Protein AF-A0A0J8RGB4-F1 (afdb_monomer_lite)

Structure (mmCIF, N/CA/C/O backbone):
data_AF-A0A0J8RGB4-F1
#
_entry.id   AF-A0A0J8RGB4-F1
#
loop_
_atom_site.group_PDB
_atom_site.id
_atom_site.type_symbol
_atom_site.label_atom_id
_atom_site.label_alt_id
_atom_site.label_comp_id
_atom_site.label_asym_id
_atom_site.label_entity_id
_atom_site.label_seq_id
_atom_site.pdbx_PDB_ins_code
_atom_site.Cartn_x
_atom_site.Cartn_y
_atom_site.Cartn_z
_atom_site.occupancy
_atom_site.B_iso_or_equiv
_atom_site.auth_seq_id
_atom_site.auth_comp_id
_atom_site.auth_asym_id
_atom_site.auth_atom_id
_atom_site.pdbx_PDB_model_num
ATOM 1 N N . MET A 1 1 ? -26.982 -5.317 21.777 1.00 61.41 1 MET A N 1
ATOM 2 C CA . MET A 1 1 ? -25.730 -6.025 22.119 1.00 61.41 1 MET A CA 1
ATOM 3 C C . MET A 1 1 ? -26.089 -7.128 23.087 1.00 61.41 1 MET A C 1
ATOM 5 O O . MET A 1 1 ? -26.588 -6.805 24.155 1.00 61.41 1 MET A O 1
ATOM 9 N N . THR A 1 2 ? -25.942 -8.385 22.672 1.00 75.69 2 THR A N 1
ATOM 10 C CA . THR A 1 2 ? -26.580 -9.541 23.333 1.00 75.69 2 THR A CA 1
ATOM 11 C C . THR A 1 2 ? -25.603 -10.305 24.223 1.00 75.69 2 THR A C 1
ATOM 13 O O . THR A 1 2 ? -26.011 -10.872 25.229 1.00 75.69 2 THR A O 1
ATOM 16 N N . TYR A 1 3 ? -24.307 -10.269 23.899 1.00 87.75 3 TYR A N 1
ATOM 17 C CA . TYR A 1 3 ? -23.275 -11.009 24.624 1.00 87.75 3 TYR A CA 1
ATOM 18 C C . TYR A 1 3 ? -22.022 -10.154 24.841 1.00 87.75 3 TYR A C 1
ATOM 20 O O . TYR A 1 3 ? -21.776 -9.191 24.112 1.00 87.75 3 TYR A O 1
ATOM 28 N N . MET A 1 4 ? -21.227 -10.501 25.852 1.00 91.81 4 MET A N 1
ATOM 29 C CA . MET A 1 4 ? -19.968 -9.839 26.201 1.00 91.81 4 MET A CA 1
ATOM 30 C C . MET A 1 4 ? -18.953 -10.889 26.666 1.00 91.81 4 MET A C 1
ATOM 32 O O . MET A 1 4 ? -19.346 -11.871 27.296 1.00 91.81 4 MET A O 1
ATOM 36 N N . LEU A 1 5 ? -17.662 -10.699 26.374 1.00 90.88 5 LEU A N 1
ATOM 37 C CA . LEU A 1 5 ? -16.612 -11.514 26.993 1.00 90.88 5 LEU A CA 1
ATOM 38 C C . LEU A 1 5 ? -16.630 -11.338 28.516 1.00 90.88 5 LEU A C 1
ATOM 40 O O . LEU A 1 5 ? -16.830 -10.237 29.022 1.00 90.88 5 LEU A O 1
ATOM 44 N N . ALA A 1 6 ? -16.357 -12.423 29.242 1.00 88.81 6 ALA A N 1
ATOM 45 C CA . ALA A 1 6 ? -16.359 -12.424 30.705 1.00 88.81 6 ALA A CA 1
ATOM 46 C C . ALA A 1 6 ? -15.259 -11.540 31.323 1.00 88.81 6 ALA A C 1
ATOM 48 O O . ALA A 1 6 ? -15.379 -11.121 32.471 1.00 88.81 6 ALA A O 1
ATOM 49 N N . PHE A 1 7 ? -14.188 -11.261 30.579 1.00 89.69 7 PHE A N 1
ATOM 50 C CA . PHE A 1 7 ? -13.061 -10.454 31.032 1.00 89.69 7 PHE A CA 1
ATOM 51 C C . PHE A 1 7 ? -12.640 -9.440 29.958 1.00 89.69 7 PHE A C 1
ATOM 53 O O . PHE A 1 7 ? -12.702 -9.743 28.760 1.00 89.69 7 PHE A O 1
ATOM 60 N N . PRO A 1 8 ? -12.197 -8.236 30.362 1.00 89.19 8 PRO A N 1
ATOM 61 C CA . PRO A 1 8 ? -11.767 -7.208 29.426 1.00 89.19 8 PRO A CA 1
ATOM 62 C C . PRO A 1 8 ? -10.434 -7.569 28.760 1.00 89.19 8 PRO A C 1
ATOM 64 O O . PRO A 1 8 ? -9.527 -8.118 29.387 1.00 89.19 8 PRO A O 1
ATOM 67 N N . MET A 1 9 ? -10.276 -7.187 27.493 1.00 90.12 9 MET A N 1
ATOM 68 C CA . MET A 1 9 ? -9.054 -7.380 26.709 1.00 90.12 9 MET A CA 1
ATOM 69 C C . MET A 1 9 ? -8.271 -6.076 26.610 1.00 90.12 9 MET A C 1
ATOM 71 O O . MET A 1 9 ? -8.715 -5.123 25.976 1.00 90.12 9 MET A O 1
ATOM 75 N N . ASN A 1 10 ? -7.105 -5.996 27.259 1.00 91.88 10 ASN A N 1
ATOM 76 C CA . ASN A 1 10 ? -6.308 -4.762 27.336 1.00 91.88 10 ASN A CA 1
ATOM 77 C C . ASN A 1 10 ? -7.142 -3.531 27.755 1.00 91.88 10 ASN A C 1
ATOM 79 O O . ASN A 1 10 ? -6.990 -2.448 27.191 1.00 91.88 10 ASN A O 1
ATOM 83 N N . GLY A 1 11 ? -8.063 -3.712 28.709 1.00 91.06 11 GLY A N 1
ATOM 84 C CA . GLY A 1 11 ? -8.973 -2.662 29.180 1.00 91.06 11 GLY A CA 1
ATOM 85 C C . GLY A 1 11 ? -10.179 -2.380 28.274 1.00 91.06 11 GLY A C 1
ATOM 86 O O . GLY A 1 11 ? -10.866 -1.389 28.505 1.00 91.06 11 GLY A O 1
ATOM 87 N N . HIS A 1 12 ? -10.429 -3.217 27.263 1.00 93.75 12 HIS A N 1
ATOM 88 C CA . HIS A 1 12 ? -11.589 -3.123 26.379 1.00 93.75 12 HIS A CA 1
ATOM 89 C C . HIS A 1 12 ? -12.640 -4.167 26.760 1.00 93.75 12 HIS A C 1
ATOM 91 O O . HIS A 1 12 ? -12.331 -5.356 26.850 1.00 93.75 12 HIS A O 1
ATOM 97 N N . GLU A 1 13 ? -13.887 -3.742 26.920 1.00 95.25 13 GLU A N 1
ATOM 98 C CA . GLU A 1 13 ? -15.034 -4.646 27.023 1.00 95.25 13 GLU A CA 1
ATOM 99 C C . GLU A 1 13 ? -15.445 -5.071 25.615 1.00 95.25 13 GLU A C 1
ATOM 101 O O . GLU A 1 13 ? -15.750 -4.227 24.768 1.00 95.25 13 GLU A O 1
ATOM 106 N N . ILE A 1 14 ? -15.409 -6.374 25.338 1.00 95.88 14 ILE A N 1
ATOM 107 C CA . ILE A 1 14 ? -15.725 -6.900 24.009 1.00 95.88 14 ILE A CA 1
ATOM 108 C C . ILE A 1 14 ? -17.155 -7.414 24.013 1.00 95.88 14 ILE A C 1
ATOM 110 O O . ILE A 1 14 ? -17.477 -8.360 24.731 1.00 95.88 14 ILE A O 1
ATOM 114 N N . HIS A 1 15 ? -17.992 -6.797 23.192 1.00 94.81 15 HIS A N 1
ATOM 115 C CA . HIS A 1 15 ? -19.381 -7.164 22.993 1.00 94.81 15 HIS A CA 1
ATOM 116 C C . HIS A 1 15 ? -19.583 -7.812 21.630 1.00 94.81 15 HIS A C 1
ATOM 118 O O . HIS A 1 15 ? -18.968 -7.417 20.637 1.00 94.81 15 HIS A O 1
ATOM 124 N N . PHE A 1 16 ? -20.514 -8.758 21.591 1.00 93.94 16 PHE A N 1
ATOM 125 C CA . PHE A 1 16 ? -20.952 -9.429 20.380 1.00 93.94 16 PHE A CA 1
ATOM 126 C C . PHE A 1 16 ? -22.462 -9.296 20.229 1.00 93.94 16 PHE A C 1
ATOM 128 O O . PHE A 1 16 ? -23.236 -9.295 21.197 1.00 93.94 16 PHE A O 1
ATOM 135 N N . GLY A 1 17 ? -22.889 -9.198 18.985 1.00 93.06 17 GLY A N 1
ATOM 136 C CA . GLY A 1 17 ? -24.290 -9.196 18.615 1.00 93.06 17 GLY A CA 1
ATOM 137 C C . GLY A 1 17 ? -24.437 -9.491 17.137 1.00 93.06 17 GLY A C 1
ATOM 138 O O . GLY A 1 17 ? -23.451 -9.736 16.452 1.00 93.06 17 GLY A O 1
ATOM 139 N N . PHE A 1 18 ? -25.668 -9.435 16.656 1.00 92.50 18 PHE A N 1
ATOM 140 C CA . PHE A 1 18 ? -25.971 -9.615 15.246 1.00 92.50 18 PHE A CA 1
ATOM 141 C C . PHE A 1 18 ? -26.686 -8.371 14.723 1.00 92.50 18 PHE A C 1
ATOM 143 O O . PHE A 1 18 ? -27.517 -7.793 15.433 1.00 92.50 18 PHE A O 1
ATOM 150 N N . ARG A 1 19 ? -26.332 -7.942 13.510 1.00 91.00 19 ARG A N 1
ATOM 151 C CA . ARG A 1 19 ? -27.150 -7.050 12.680 1.00 91.00 19 ARG A CA 1
ATOM 152 C C . ARG A 1 19 ? -27.699 -7.929 11.576 1.00 91.00 19 ARG A C 1
ATOM 154 O O . ARG A 1 19 ? -26.925 -8.437 10.775 1.00 91.00 19 ARG A O 1
ATOM 161 N N . ASP A 1 20 ? -29.000 -8.176 11.611 1.00 90.00 20 ASP A N 1
ATOM 162 C CA . ASP A 1 20 ? -29.639 -9.198 10.783 1.00 90.00 20 ASP A CA 1
ATOM 163 C C . ASP A 1 20 ? -28.966 -10.569 10.989 1.00 90.00 20 ASP A C 1
ATOM 165 O O . ASP A 1 20 ? -29.086 -11.153 12.068 1.00 90.00 20 ASP A O 1
ATOM 169 N N . THR A 1 21 ? -28.224 -11.068 9.999 1.00 90.50 21 THR A N 1
ATOM 170 C CA . THR A 1 21 ? -27.470 -12.330 10.073 1.00 90.50 21 THR A CA 1
ATOM 171 C C . THR A 1 21 ? -25.983 -12.147 10.369 1.00 90.50 21 THR A C 1
ATOM 173 O O . THR A 1 21 ? -25.290 -13.128 10.640 1.00 90.50 21 THR A O 1
ATOM 176 N N . ASP A 1 22 ? -25.481 -10.913 10.343 1.00 91.12 22 ASP A N 1
ATOM 177 C CA . ASP A 1 22 ? -24.050 -10.637 10.389 1.00 91.12 22 ASP A CA 1
ATOM 178 C C . ASP A 1 22 ? -23.571 -10.404 11.820 1.00 91.12 22 ASP A C 1
ATOM 180 O O . ASP A 1 22 ? -24.106 -9.572 12.561 1.00 91.12 22 ASP A O 1
ATOM 184 N N . LEU A 1 23 ? -22.527 -11.138 12.212 1.00 92.25 23 LEU A N 1
ATOM 185 C CA . LEU A 1 23 ? -21.869 -10.972 13.504 1.00 92.25 23 LEU A CA 1
ATOM 186 C C . LEU A 1 23 ? -21.197 -9.597 13.579 1.00 92.25 23 LEU A C 1
ATOM 188 O O . LEU A 1 23 ? -20.298 -9.281 12.801 1.00 92.25 23 LEU A O 1
ATOM 192 N N . ILE A 1 24 ? -21.557 -8.828 14.599 1.00 95.38 24 ILE A N 1
ATOM 193 C CA . ILE A 1 24 ? -20.872 -7.598 14.977 1.00 95.38 24 ILE A CA 1
ATOM 194 C C . ILE A 1 24 ? -20.012 -7.861 16.205 1.00 95.38 24 ILE A C 1
ATOM 196 O O . ILE A 1 24 ? -20.483 -8.414 17.203 1.00 95.38 24 ILE A O 1
ATOM 200 N N . VAL A 1 25 ? -18.778 -7.363 16.166 1.00 96.38 25 VAL A N 1
ATOM 201 C CA . VAL A 1 25 ? -17.895 -7.278 17.331 1.00 96.38 25 VAL A CA 1
ATOM 202 C C . VAL A 1 25 ? -17.639 -5.808 17.642 1.00 96.38 25 VAL A C 1
ATOM 204 O O . VAL A 1 25 ? -17.164 -5.074 16.777 1.00 96.38 25 VAL A O 1
ATOM 207 N N . GLN A 1 26 ? -17.924 -5.371 18.870 1.00 96.50 26 GLN A N 1
ATOM 208 C CA . GLN A 1 26 ? -17.558 -4.031 19.336 1.00 96.50 26 GLN A CA 1
ATOM 209 C C . GLN A 1 26 ? -16.657 -4.096 20.564 1.00 96.50 26 GLN A C 1
ATOM 211 O O . GLN A 1 26 ? -16.914 -4.851 21.496 1.00 96.50 26 GLN A O 1
ATOM 216 N N . ALA A 1 27 ? -15.634 -3.252 20.587 1.00 96.38 27 ALA A N 1
ATOM 217 C CA . ALA A 1 27 ? -14.781 -3.011 21.734 1.00 96.38 27 ALA A CA 1
ATOM 218 C C . ALA A 1 27 ? -15.134 -1.654 22.355 1.00 96.38 27 ALA A C 1
ATOM 220 O O . ALA A 1 27 ? -15.066 -0.618 21.688 1.00 96.38 27 ALA A O 1
ATOM 221 N N . ARG A 1 28 ? -15.501 -1.645 23.638 1.00 95.06 28 ARG A N 1
ATOM 222 C CA . ARG A 1 28 ? -15.767 -0.421 24.399 1.00 95.06 28 ARG A CA 1
ATOM 223 C C . ARG A 1 28 ? -14.595 -0.099 25.303 1.00 95.06 28 ARG A C 1
ATOM 225 O O . ARG A 1 28 ? -14.124 -0.953 26.049 1.00 95.06 28 ARG A O 1
ATOM 232 N N . VAL A 1 29 ? -14.122 1.140 25.239 1.00 93.12 29 VAL A N 1
ATOM 233 C CA . VAL A 1 29 ? -13.009 1.612 26.066 1.00 93.12 29 VAL A CA 1
ATOM 234 C C . VAL A 1 29 ? -13.140 3.112 26.297 1.00 93.12 29 VAL A C 1
ATOM 236 O O . VAL A 1 29 ? -13.266 3.877 25.348 1.00 93.12 29 VAL A O 1
ATOM 239 N N . ARG A 1 30 ? -13.116 3.551 27.563 1.00 89.25 30 ARG A N 1
ATOM 240 C CA . ARG A 1 30 ? -13.104 4.983 27.946 1.00 89.25 30 ARG A CA 1
ATOM 241 C C . ARG A 1 30 ? -14.184 5.839 27.249 1.00 89.25 30 ARG A C 1
ATOM 243 O O . ARG A 1 30 ? -13.918 6.969 26.856 1.00 89.25 30 ARG A O 1
ATOM 250 N N . GLY A 1 31 ? -15.391 5.296 27.078 1.00 87.69 31 GLY A N 1
ATOM 251 C CA . GLY A 1 31 ? -16.509 5.980 26.411 1.00 87.69 31 GLY A CA 1
ATOM 252 C C . GLY A 1 31 ? -16.486 5.938 24.876 1.00 87.69 31 GLY A C 1
ATOM 253 O O . GLY A 1 31 ? -17.442 6.383 24.249 1.00 87.69 31 GLY A O 1
ATOM 254 N N . THR A 1 32 ? -15.447 5.371 24.259 1.00 93.75 32 THR A N 1
ATOM 255 C CA . THR A 1 32 ? -15.375 5.112 22.815 1.00 93.75 32 THR A CA 1
ATOM 256 C C . THR A 1 32 ? -15.916 3.721 22.494 1.00 93.75 32 THR A C 1
ATOM 258 O O . THR A 1 32 ? -15.649 2.761 23.222 1.00 93.75 32 THR A O 1
ATOM 261 N N . ILE A 1 33 ? -16.648 3.609 21.383 1.00 96.00 33 ILE A N 1
ATOM 262 C CA . ILE A 1 33 ? -17.154 2.341 20.850 1.00 96.00 33 ILE A CA 1
ATOM 263 C C . ILE A 1 33 ? -16.486 2.094 19.500 1.00 96.00 33 ILE A C 1
ATOM 265 O O . ILE A 1 33 ? -16.720 2.831 18.543 1.00 96.00 33 ILE A O 1
ATOM 269 N N . LEU A 1 34 ? -15.656 1.057 19.443 1.00 97.19 34 LEU A N 1
ATOM 270 C CA . LEU A 1 34 ? -14.969 0.615 18.237 1.00 97.19 34 LEU A CA 1
ATOM 271 C C . LEU A 1 34 ? -15.685 -0.609 17.669 1.00 97.19 34 LEU A C 1
ATOM 273 O O . LEU A 1 34 ? -15.797 -1.612 18.363 1.00 97.19 34 LEU A O 1
ATOM 277 N N . GLU A 1 35 ? -16.141 -0.559 16.427 1.00 97.50 35 GLU A N 1
ATOM 278 C CA . GLU A 1 35 ? -16.701 -1.702 15.702 1.00 97.50 35 GLU A CA 1
ATOM 279 C C . GLU A 1 35 ? -15.619 -2.350 14.835 1.00 97.50 35 GLU A C 1
ATOM 281 O O . GLU A 1 35 ? -14.854 -1.664 14.155 1.00 97.50 35 GLU A O 1
ATOM 286 N N . TYR A 1 36 ? -15.514 -3.675 14.900 1.00 97.31 36 TYR A N 1
ATOM 287 C CA . TYR A 1 36 ? -14.611 -4.435 14.045 1.00 97.31 36 TYR A CA 1
ATOM 288 C C . TYR A 1 36 ? -15.139 -4.447 12.615 1.00 97.31 36 TYR A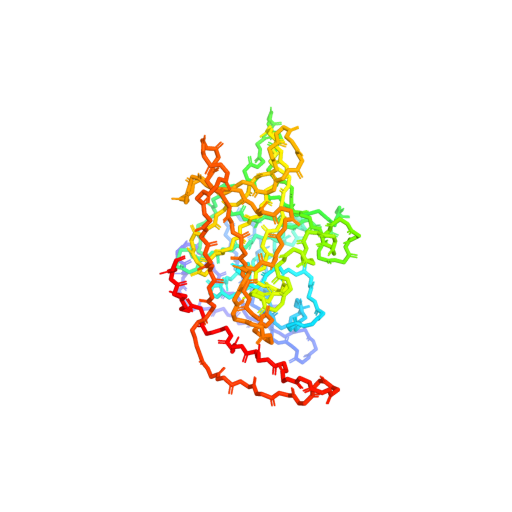 C 1
ATOM 290 O O . TYR A 1 36 ? -16.301 -4.779 12.383 1.00 97.31 36 TYR A O 1
ATOM 298 N N . ILE A 1 37 ? -14.259 -4.150 11.666 1.00 97.06 37 ILE A N 1
ATOM 299 C CA . ILE A 1 37 ? -14.565 -4.179 10.242 1.00 97.06 37 ILE A CA 1
ATOM 300 C C . ILE A 1 37 ? -13.884 -5.398 9.594 1.00 97.06 37 ILE A C 1
ATOM 302 O O . ILE A 1 37 ? -12.651 -5.489 9.622 1.00 97.06 37 ILE A O 1
ATOM 306 N N . PRO A 1 38 ? -14.648 -6.352 9.025 1.00 94.94 38 PRO A N 1
ATOM 307 C CA . PRO A 1 38 ? -14.083 -7.537 8.386 1.00 94.94 38 PRO A CA 1
ATOM 308 C C . PRO A 1 38 ? -13.246 -7.197 7.139 1.00 94.94 38 PRO A C 1
ATOM 310 O O . PRO A 1 38 ? -13.720 -6.457 6.284 1.00 94.94 38 PRO A O 1
ATOM 313 N N . PRO A 1 39 ? -12.055 -7.794 6.947 1.00 94.50 39 PRO A N 1
ATOM 314 C CA . PRO A 1 39 ? -11.198 -7.549 5.784 1.00 94.50 39 PRO A CA 1
ATOM 315 C C . PRO A 1 39 ? -11.874 -7.732 4.420 1.00 94.50 39 PRO A C 1
ATOM 317 O O . PRO A 1 39 ? -11.514 -7.048 3.469 1.00 94.50 39 PRO A O 1
ATOM 320 N N . ALA A 1 40 ? -12.853 -8.638 4.332 1.00 93.25 40 ALA A N 1
ATOM 321 C CA . ALA A 1 40 ? -13.555 -8.965 3.093 1.00 93.25 40 ALA A CA 1
ATOM 322 C C . ALA A 1 40 ? -14.328 -7.780 2.489 1.00 93.25 40 ALA A C 1
ATOM 324 O O . ALA A 1 40 ? -14.644 -7.813 1.305 1.00 93.25 40 ALA A O 1
ATOM 325 N N . ILE A 1 41 ? -14.622 -6.733 3.271 1.00 94.25 41 ILE A N 1
ATOM 326 C CA . ILE A 1 41 ? -15.349 -5.571 2.750 1.00 94.25 41 ILE A CA 1
ATOM 327 C C . ILE A 1 41 ? -14.495 -4.683 1.838 1.00 94.25 41 ILE A C 1
ATOM 329 O O . ILE A 1 41 ? -15.056 -3.899 1.089 1.00 94.25 41 ILE A O 1
ATOM 333 N N . PHE A 1 42 ? -13.161 -4.777 1.914 1.00 94.81 42 PHE A N 1
ATOM 334 C CA . PHE A 1 42 ? -12.251 -3.885 1.184 1.00 94.81 42 PHE A CA 1
ATOM 335 C C . PHE A 1 42 ? -11.972 -4.341 -0.251 1.00 94.81 42 PHE A C 1
ATOM 337 O O . PHE A 1 42 ? -11.118 -3.749 -0.909 1.00 94.81 42 PHE A O 1
ATOM 344 N N . GLY A 1 43 ? -12.652 -5.390 -0.719 1.00 93.44 43 GLY A N 1
ATOM 345 C CA . GLY A 1 43 ? -12.525 -5.917 -2.073 1.00 93.44 43 GLY A CA 1
ATOM 346 C C . GLY A 1 43 ? -11.532 -7.075 -2.216 1.00 93.44 43 GLY A C 1
ATOM 347 O O . GLY A 1 43 ? -11.219 -7.780 -1.254 1.00 93.44 43 GLY A O 1
ATOM 348 N N . ASP A 1 44 ? -11.073 -7.292 -3.448 1.00 91.19 44 ASP A N 1
ATOM 349 C CA . ASP A 1 44 ? -10.197 -8.395 -3.852 1.00 91.19 44 ASP A CA 1
ATOM 350 C C . ASP A 1 44 ? -8.890 -7.900 -4.504 1.00 91.19 44 ASP A C 1
ATOM 352 O O . ASP A 1 44 ? -8.564 -6.719 -4.486 1.00 91.19 44 ASP A O 1
ATOM 356 N N . LEU A 1 45 ? -8.085 -8.803 -5.071 1.00 89.12 45 LEU A N 1
ATOM 357 C CA . LEU A 1 45 ? -6.777 -8.449 -5.641 1.00 89.12 45 LEU A CA 1
ATOM 358 C C . LEU A 1 45 ? -6.853 -7.537 -6.881 1.00 89.12 45 LEU A C 1
ATOM 360 O O . LEU A 1 45 ? -5.831 -6.951 -7.250 1.00 89.12 45 LEU A O 1
ATOM 364 N N . GLN A 1 46 ? -8.014 -7.451 -7.536 1.00 87.94 46 GLN A N 1
ATOM 365 C CA . GLN A 1 46 ? -8.243 -6.668 -8.753 1.00 87.94 46 GLN A CA 1
ATOM 366 C C . GLN A 1 46 ? -9.017 -5.379 -8.469 1.00 87.94 46 GLN A C 1
ATOM 368 O O . GLN A 1 46 ? -8.708 -4.344 -9.058 1.00 87.94 46 GLN A O 1
ATOM 373 N N . ASN A 1 47 ? -9.991 -5.434 -7.562 1.00 93.69 47 ASN A N 1
ATOM 374 C CA . ASN A 1 47 ? -10.838 -4.314 -7.183 1.00 93.69 47 ASN A CA 1
ATOM 375 C C . ASN A 1 47 ? -10.800 -4.137 -5.661 1.00 93.69 47 ASN A C 1
ATOM 377 O O . ASN A 1 47 ? -11.497 -4.857 -4.949 1.00 93.69 47 ASN A O 1
ATOM 381 N N . PHE A 1 48 ? -9.974 -3.205 -5.175 1.00 95.56 48 PHE A N 1
ATOM 382 C CA . PHE A 1 48 ? -9.717 -2.994 -3.748 1.00 95.56 48 PHE A CA 1
ATOM 383 C C . PHE A 1 48 ? -9.777 -1.522 -3.337 1.00 95.56 48 PHE A C 1
ATOM 385 O O . PHE A 1 48 ? -9.174 -0.667 -3.981 1.00 95.56 48 PHE A O 1
ATOM 392 N N . ASP A 1 49 ? -10.382 -1.265 -2.176 1.00 94.94 49 ASP A N 1
ATOM 393 C CA . ASP A 1 49 ? -10.473 0.070 -1.570 1.00 94.94 49 ASP A CA 1
ATOM 394 C C . ASP A 1 49 ? -9.224 0.431 -0.748 1.00 94.94 49 ASP A C 1
ATOM 396 O O . ASP A 1 49 ? -8.895 1.603 -0.549 1.00 94.94 49 ASP A O 1
ATOM 400 N N . LEU A 1 50 ? -8.521 -0.581 -0.224 1.00 95.69 50 LEU A N 1
ATOM 401 C CA . LEU A 1 50 ? -7.305 -0.414 0.570 1.00 95.69 50 LEU A CA 1
ATOM 402 C C . LEU A 1 50 ? -6.170 -1.288 0.031 1.00 95.69 50 LEU A C 1
ATOM 404 O O . LEU A 1 50 ? -6.396 -2.450 -0.301 1.00 95.69 50 LEU A O 1
ATOM 408 N N . PRO A 1 51 ? -4.920 -0.788 0.023 1.00 96.38 51 PRO A N 1
ATOM 409 C CA . PRO A 1 51 ? -3.761 -1.613 -0.279 1.00 96.38 51 PRO A CA 1
ATOM 410 C C . PRO A 1 51 ? -3.708 -2.868 0.598 1.00 96.38 51 PRO A C 1
ATOM 412 O O . PRO A 1 51 ? -3.898 -2.806 1.815 1.00 96.38 51 PRO A O 1
ATOM 415 N N . GLY A 1 52 ? -3.330 -3.996 0.003 1.00 95.31 52 GLY A N 1
ATOM 416 C CA . GLY A 1 52 ? -3.112 -5.275 0.674 1.00 95.31 52 GLY A CA 1
ATOM 417 C C . GLY A 1 52 ? -2.250 -5.176 1.941 1.00 95.31 52 GLY A C 1
ATOM 418 O O . GLY A 1 52 ? -2.638 -5.753 2.958 1.00 95.31 52 GLY A O 1
ATOM 419 N N . PRO A 1 53 ? -1.148 -4.392 1.979 1.00 95.00 53 PRO A N 1
ATOM 420 C CA . PRO A 1 53 ? -0.365 -4.180 3.203 1.00 95.00 53 PRO A CA 1
ATOM 421 C C . PRO A 1 53 ? -1.109 -3.505 4.369 1.00 95.00 53 PRO A C 1
ATOM 423 O O . PRO A 1 53 ? -0.586 -3.507 5.491 1.00 95.00 53 PRO A O 1
ATOM 426 N N . LEU A 1 54 ? -2.273 -2.897 4.110 1.00 96.25 54 LEU A N 1
ATOM 427 C CA . LEU A 1 54 ? -3.184 -2.305 5.097 1.00 96.25 54 LEU A CA 1
ATOM 428 C C . LEU A 1 54 ? -4.361 -3.230 5.446 1.00 96.25 54 LEU A C 1
ATOM 430 O O . LEU A 1 54 ? -5.107 -2.935 6.375 1.00 96.25 54 LEU A O 1
ATOM 434 N N . ILE A 1 55 ? -4.506 -4.360 4.757 1.00 95.75 55 ILE A N 1
ATOM 435 C CA . ILE A 1 55 ? -5.532 -5.375 5.018 1.00 95.75 55 ILE A CA 1
ATOM 436 C C . ILE A 1 55 ? -4.900 -6.588 5.712 1.00 95.75 55 ILE A C 1
ATOM 438 O O . ILE A 1 55 ? -5.319 -6.990 6.801 1.00 95.75 55 ILE A O 1
ATOM 442 N N . ALA A 1 56 ? -3.852 -7.148 5.109 1.00 93.12 56 ALA A N 1
ATOM 443 C CA . ALA A 1 56 ? -3.185 -8.350 5.584 1.00 93.12 56 ALA A CA 1
ATOM 444 C C . ALA A 1 56 ? -2.538 -8.135 6.961 1.00 93.12 56 ALA A C 1
ATOM 446 O O . ALA A 1 56 ? -1.781 -7.187 7.179 1.00 93.12 56 ALA A O 1
ATOM 447 N N . ASN A 1 57 ? -2.792 -9.062 7.891 1.00 93.25 57 ASN A N 1
ATOM 448 C CA . ASN A 1 57 ? -2.288 -9.017 9.270 1.00 93.25 57 ASN A CA 1
ATOM 449 C C . ASN A 1 57 ? -2.685 -7.749 10.057 1.00 93.25 57 ASN A C 1
ATOM 451 O O . ASN A 1 57 ? -2.013 -7.378 11.028 1.00 93.25 57 ASN A O 1
ATOM 455 N N . CYS A 1 58 ? -3.791 -7.110 9.673 1.00 96.25 58 CYS A N 1
ATOM 456 C CA . CYS A 1 58 ? -4.367 -5.959 10.358 1.00 96.25 58 CYS A CA 1
ATOM 457 C C . CYS A 1 58 ? -5.717 -6.299 11.008 1.00 96.25 58 CYS A C 1
ATOM 459 O O . CYS A 1 58 ? -6.355 -7.306 10.701 1.00 96.25 58 CYS A O 1
ATOM 461 N N . VAL A 1 59 ? -6.117 -5.454 11.952 1.00 97.38 59 VAL A N 1
ATOM 462 C CA . VAL A 1 59 ? -7.461 -5.371 12.522 1.00 97.38 59 VAL A CA 1
ATOM 463 C C . VAL A 1 59 ? -7.936 -3.938 12.338 1.00 97.38 59 VAL A C 1
ATOM 465 O O . VAL A 1 59 ? -7.213 -2.991 12.657 1.00 97.38 59 VAL A O 1
ATOM 468 N N . HIS A 1 60 ? -9.146 -3.794 11.817 1.00 97.94 60 HIS A N 1
ATOM 469 C CA . HIS A 1 60 ? -9.732 -2.519 11.435 1.00 97.94 60 HIS A CA 1
ATOM 470 C C . HIS A 1 60 ? -10.800 -2.153 12.457 1.00 97.94 60 HIS A C 1
ATOM 472 O O . HIS A 1 60 ? -11.797 -2.859 12.597 1.00 97.94 60 HIS A O 1
ATOM 478 N N . TRP A 1 61 ? -10.562 -1.076 13.203 1.00 97.75 61 TRP A N 1
ATOM 479 C CA . TRP A 1 61 ? -11.475 -0.599 14.239 1.00 97.75 61 TRP A CA 1
ATOM 480 C C . TRP A 1 61 ? -12.115 0.708 13.806 1.00 97.75 61 TRP A C 1
ATOM 482 O O . TRP A 1 61 ? -11.429 1.724 13.716 1.00 97.75 61 TRP A O 1
ATOM 492 N N . LEU A 1 62 ? -13.421 0.690 13.565 1.00 97.81 62 LEU A N 1
ATOM 493 C CA . LEU A 1 62 ? -14.212 1.876 13.277 1.00 97.81 62 LEU A CA 1
ATOM 494 C C . LEU A 1 62 ? -14.735 2.487 14.573 1.00 97.81 62 LEU A C 1
ATOM 496 O O . LEU A 1 62 ? -15.570 1.892 15.245 1.00 97.81 62 LEU A O 1
ATOM 500 N N . ASP A 1 63 ? -14.296 3.696 14.905 1.00 97.31 63 ASP A N 1
ATOM 501 C CA . ASP A 1 63 ? -14.956 4.486 15.941 1.00 97.31 63 ASP A CA 1
ATOM 502 C C . ASP A 1 63 ? -16.307 4.985 15.421 1.00 97.31 63 ASP A C 1
ATOM 504 O O . ASP A 1 63 ? -16.378 5.820 14.513 1.00 97.31 63 ASP A O 1
ATOM 508 N N . LEU A 1 64 ? -17.385 4.474 16.016 1.00 95.38 64 LEU A N 1
ATOM 509 C CA . LEU A 1 64 ? -18.754 4.772 15.598 1.00 95.38 64 LEU A CA 1
ATOM 510 C C . LEU A 1 64 ? -19.151 6.236 15.828 1.00 95.38 64 LEU A C 1
ATOM 512 O O . LEU A 1 64 ? -20.050 6.736 15.153 1.00 95.38 64 LEU A O 1
ATOM 516 N N . ASN A 1 65 ? -18.490 6.943 16.748 1.00 95.44 65 ASN A N 1
ATOM 517 C CA . ASN A 1 65 ? -18.787 8.347 17.014 1.00 95.44 65 ASN A CA 1
ATOM 518 C C . ASN A 1 65 ? -18.114 9.266 15.984 1.00 95.44 65 ASN A C 1
ATOM 520 O O . ASN A 1 65 ? -18.754 10.133 15.378 1.00 95.44 65 ASN A O 1
ATOM 524 N N . SER A 1 66 ? -16.812 9.076 15.761 1.00 95.31 66 SER A N 1
ATOM 525 C CA . SER A 1 66 ? -16.047 9.921 14.837 1.00 95.31 66 SER A CA 1
ATOM 526 C C . SER A 1 66 ? -16.206 9.514 13.367 1.00 95.31 66 SER A C 1
ATOM 528 O O . SER A 1 66 ? -16.039 10.356 12.484 1.00 95.31 66 SER A O 1
ATOM 530 N N . GLY A 1 67 ? -16.568 8.258 13.086 1.00 97.06 67 GLY A N 1
ATOM 531 C CA . GLY A 1 67 ? -16.577 7.694 11.734 1.00 97.06 67 GLY A CA 1
ATOM 532 C C . GLY A 1 67 ? -15.170 7.460 11.174 1.00 97.06 67 GLY A C 1
ATOM 533 O O . GLY A 1 67 ? -14.996 7.415 9.953 1.00 97.06 67 GLY A O 1
ATOM 534 N N . ILE A 1 68 ? -14.165 7.371 12.052 1.00 97.56 68 ILE A N 1
ATOM 535 C CA . ILE A 1 68 ? -12.768 7.132 11.691 1.00 97.56 68 ILE A CA 1
ATOM 536 C C . ILE A 1 68 ? -12.441 5.665 11.948 1.00 97.56 68 ILE A C 1
ATOM 538 O O . ILE A 1 68 ? -12.544 5.177 13.073 1.00 97.56 68 ILE A O 1
ATOM 542 N N . MET A 1 69 ? -12.008 4.975 10.901 1.00 97.94 69 MET A N 1
ATOM 543 C CA . MET A 1 69 ? -11.476 3.626 10.982 1.00 97.94 69 MET A CA 1
ATOM 544 C C . MET A 1 69 ? -9.961 3.666 11.151 1.00 97.94 69 MET A C 1
ATOM 546 O O . MET A 1 69 ? -9.263 4.258 10.336 1.00 97.94 69 MET A O 1
ATOM 550 N N . GLU A 1 70 ? -9.437 3.012 12.180 1.00 97.94 70 GLU A N 1
ATOM 551 C CA . GLU A 1 70 ? -8.001 2.852 12.403 1.00 97.94 70 GLU A CA 1
ATOM 552 C C . GLU A 1 70 ? -7.541 1.455 11.968 1.00 97.94 70 GLU A C 1
ATOM 554 O O . GLU A 1 70 ? -8.078 0.437 12.410 1.00 97.94 70 GLU A O 1
ATOM 559 N N . VAL A 1 71 ? -6.506 1.407 11.128 1.00 97.94 71 VAL A N 1
ATOM 560 C CA . VAL A 1 71 ? -5.854 0.176 10.672 1.00 97.94 71 VAL A CA 1
ATOM 561 C C . VAL A 1 71 ? -4.738 -0.188 11.648 1.00 97.94 71 VAL A C 1
ATOM 563 O O . VAL A 1 71 ? -3.656 0.408 11.627 1.00 97.94 71 VAL A O 1
ATOM 566 N N . ARG A 1 72 ? -4.977 -1.183 12.507 1.00 97.00 72 ARG A N 1
ATOM 567 C CA . ARG A 1 72 ? -4.015 -1.614 13.530 1.00 97.00 72 ARG A CA 1
ATOM 568 C C . ARG A 1 72 ? -3.351 -2.926 13.148 1.00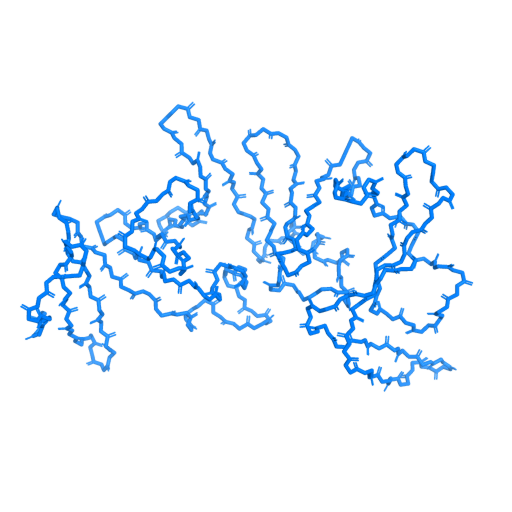 97.00 72 ARG A C 1
ATOM 570 O O . ARG A 1 72 ? -4.011 -3.946 12.970 1.00 97.00 72 ARG A O 1
ATOM 577 N N . ARG A 1 73 ? -2.023 -2.921 13.054 1.00 94.50 73 ARG A N 1
ATOM 578 C CA . ARG A 1 73 ? -1.252 -4.114 12.684 1.00 94.50 73 ARG A CA 1
ATOM 579 C C . ARG A 1 73 ? -1.071 -5.041 13.887 1.00 94.50 73 ARG A C 1
ATOM 581 O O . ARG A 1 73 ? -0.779 -4.584 14.992 1.00 94.50 73 ARG A O 1
ATOM 588 N N . ARG A 1 74 ? -1.190 -6.352 13.665 1.00 93.31 74 ARG A N 1
ATOM 589 C CA . ARG A 1 74 ? -0.851 -7.367 14.675 1.00 93.31 74 ARG A CA 1
ATOM 590 C C . ARG A 1 74 ? 0.640 -7.277 15.062 1.00 93.31 74 ARG A C 1
ATOM 592 O O . ARG A 1 74 ? 1.455 -6.910 14.215 1.00 93.31 74 ARG A O 1
ATOM 599 N N . PRO A 1 75 ? 1.014 -7.616 16.312 1.00 93.62 75 PRO A N 1
ATOM 600 C CA . PRO A 1 75 ? 0.149 -8.104 17.395 1.00 93.62 75 PRO A CA 1
ATOM 601 C C . PRO A 1 75 ? -0.528 -6.997 18.231 1.00 93.62 75 PRO A C 1
ATOM 603 O O . PRO A 1 75 ? -1.449 -7.287 18.989 1.00 93.62 75 PRO A O 1
ATOM 606 N N . ASP A 1 76 ? -0.120 -5.732 18.102 1.00 91.81 76 ASP A N 1
ATOM 607 C CA . ASP A 1 76 ? -0.568 -4.634 18.977 1.00 91.81 76 ASP A CA 1
ATOM 608 C C . ASP A 1 76 ? -1.877 -3.975 18.493 1.00 91.81 76 ASP A C 1
ATOM 610 O O . ASP A 1 76 ? -1.927 -2.790 18.167 1.00 91.81 76 ASP A O 1
ATOM 614 N N . ILE A 1 77 ? -2.954 -4.765 18.432 1.00 95.06 77 ILE A N 1
ATOM 615 C CA . ILE A 1 77 ? -4.258 -4.360 17.863 1.00 95.06 77 ILE A CA 1
ATOM 616 C C . ILE A 1 77 ? -5.136 -3.531 18.814 1.00 95.06 77 ILE A C 1
ATOM 618 O O . ILE A 1 77 ? -6.204 -3.053 18.432 1.00 95.06 77 ILE A O 1
ATOM 622 N N . TRP A 1 78 ? -4.718 -3.371 20.067 1.00 94.19 78 TRP A N 1
ATOM 623 C CA . TRP A 1 78 ? -5.515 -2.714 21.108 1.00 94.19 78 TRP A CA 1
ATOM 624 C C . TRP A 1 78 ? -5.055 -1.285 21.397 1.00 94.19 78 TRP A C 1
ATOM 626 O O . TRP A 1 78 ? -5.821 -0.493 21.939 1.00 94.19 78 TRP A O 1
ATOM 636 N N . LYS A 1 79 ? -3.817 -0.931 21.036 1.00 91.81 79 LYS A N 1
ATOM 637 C CA . LYS A 1 79 ? -3.260 0.402 21.280 1.00 91.81 79 LYS A CA 1
ATOM 638 C C . LYS A 1 79 ? -3.333 1.240 20.013 1.00 91.81 79 LYS A C 1
ATOM 640 O O . LYS A 1 79 ? -2.802 0.847 18.980 1.00 91.81 79 LYS A O 1
ATOM 645 N N . SER A 1 80 ? -3.944 2.416 20.106 1.00 91.75 80 SER A N 1
ATOM 646 C CA . SER A 1 80 ? -3.898 3.396 19.020 1.00 91.75 80 SER A CA 1
ATOM 647 C C . SER A 1 80 ? -2.516 4.050 18.931 1.00 91.75 80 SER A C 1
ATOM 649 O O . SER A 1 80 ? -1.870 4.300 19.954 1.00 91.75 80 SER A O 1
ATOM 651 N N . LYS A 1 81 ? -2.050 4.327 17.708 1.00 92.94 81 LYS A N 1
ATOM 652 C CA . LYS A 1 81 ? -0.765 4.994 17.447 1.00 92.94 81 LYS A CA 1
ATOM 653 C C . LYS A 1 81 ? -0.907 5.980 16.300 1.00 92.94 81 LYS A C 1
ATOM 655 O O . LYS A 1 81 ? -1.486 5.669 15.271 1.00 92.94 81 LYS A O 1
ATOM 660 N N . SER A 1 82 ? -0.242 7.131 16.414 1.00 90.62 82 SER A N 1
ATOM 661 C CA . SER A 1 82 ? -0.223 8.130 15.330 1.00 90.62 82 SER A CA 1
ATOM 662 C C . SER A 1 82 ? 0.389 7.623 14.016 1.00 90.62 82 SER A C 1
ATOM 664 O O . SER A 1 82 ? 0.156 8.216 12.971 1.00 90.62 82 SER A O 1
ATOM 666 N N . SER A 1 83 ? 1.181 6.548 14.048 1.00 91.88 83 SER A N 1
ATOM 667 C CA . SER A 1 83 ? 1.752 5.914 12.856 1.00 91.88 83 SER A CA 1
ATOM 668 C C . SER A 1 83 ? 0.772 5.011 12.108 1.00 91.88 83 SER A C 1
ATOM 670 O O . SER A 1 83 ? 1.076 4.623 10.980 1.00 91.88 83 SER A O 1
ATOM 672 N N . HIS A 1 84 ? -0.362 4.652 12.713 1.00 96.56 84 HIS A N 1
ATOM 673 C CA . HIS A 1 84 ? -1.391 3.873 12.041 1.00 96.56 84 HIS A CA 1
ATOM 674 C C . HIS A 1 84 ? -2.042 4.686 10.926 1.00 96.56 84 HIS A C 1
ATOM 676 O O . HIS A 1 84 ? -2.122 5.917 10.985 1.00 96.56 84 HIS A O 1
ATOM 682 N N . TRP A 1 85 ? -2.491 3.970 9.900 1.00 97.62 85 TRP A N 1
ATOM 683 C CA . TRP A 1 85 ? -3.360 4.545 8.891 1.00 97.62 85 TRP A CA 1
ATOM 684 C C . TRP A 1 85 ? -4.766 4.667 9.468 1.00 97.62 85 TRP A C 1
ATOM 686 O O . TRP A 1 85 ? -5.284 3.727 10.070 1.00 97.62 85 TRP A O 1
ATOM 696 N N . CYS A 1 86 ? -5.369 5.828 9.274 1.00 97.81 86 CYS A N 1
ATOM 697 C CA . CYS A 1 86 ? -6.747 6.123 9.609 1.00 97.81 86 CYS A CA 1
ATOM 698 C C . CYS A 1 86 ? -7.507 6.430 8.322 1.00 97.81 86 CYS A C 1
ATOM 700 O O . CYS A 1 86 ? -6.960 7.090 7.445 1.00 97.81 86 CYS A O 1
ATOM 702 N N . VAL A 1 87 ? -8.758 5.998 8.230 1.00 97.69 87 VAL A N 1
ATOM 703 C CA . VAL A 1 87 ? -9.663 6.264 7.108 1.00 97.69 87 VAL A CA 1
ATOM 704 C C . VAL A 1 87 ? -10.903 6.957 7.654 1.00 97.69 87 VAL A C 1
ATOM 706 O O . VAL A 1 87 ? -11.558 6.439 8.555 1.00 97.69 87 VAL A O 1
ATOM 709 N N . SER A 1 88 ? -11.232 8.133 7.134 1.00 96.62 88 SER A N 1
ATOM 710 C CA . SER A 1 88 ? -12.491 8.815 7.435 1.00 96.62 88 SER A CA 1
ATOM 711 C C . SER A 1 88 ? -13.551 8.370 6.450 1.00 96.62 88 SER A C 1
ATOM 713 O O . SER A 1 88 ? -13.462 8.677 5.263 1.00 96.62 88 SER A O 1
ATOM 715 N N . ILE A 1 89 ? -14.602 7.723 6.945 1.00 94.25 89 ILE A N 1
ATOM 716 C CA . ILE A 1 89 ? -15.747 7.349 6.103 1.00 94.25 89 ILE A CA 1
ATOM 717 C C . ILE A 1 89 ? -16.493 8.607 5.625 1.00 94.25 89 ILE A C 1
ATOM 719 O O . ILE A 1 89 ? -17.064 8.632 4.538 1.00 94.25 89 ILE A O 1
ATOM 723 N N . ARG A 1 90 ? -16.454 9.687 6.419 1.00 94.44 90 ARG A N 1
ATOM 724 C CA . ARG A 1 90 ? -17.152 10.947 6.124 1.00 94.44 90 ARG A CA 1
ATOM 725 C C . ARG A 1 90 ? -16.465 11.755 5.027 1.00 94.44 90 ARG A C 1
ATOM 727 O O . ARG A 1 90 ? -17.136 12.216 4.114 1.00 94.44 90 ARG A O 1
ATOM 734 N N . SER A 1 91 ? -15.145 11.934 5.123 1.00 9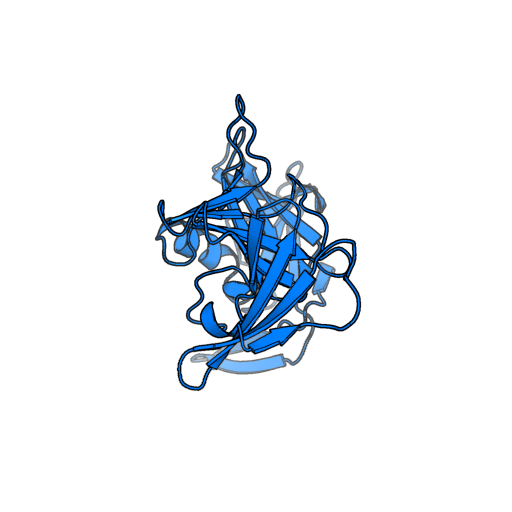4.25 91 SER A N 1
ATOM 735 C CA . SER A 1 91 ? -14.376 12.703 4.131 1.00 94.25 91 SER A CA 1
ATOM 736 C C . SER A 1 91 ? -13.834 11.850 2.988 1.00 94.25 91 SER A C 1
ATOM 738 O O . SER A 1 91 ? -13.395 12.412 1.994 1.00 94.25 91 SER A O 1
ATOM 740 N N . ARG A 1 92 ? -13.907 10.514 3.097 1.00 93.62 92 ARG A N 1
ATOM 741 C CA . ARG A 1 92 ? -13.351 9.553 2.127 1.00 93.62 92 ARG A CA 1
ATOM 742 C C . ARG A 1 92 ? -11.848 9.738 1.911 1.00 93.62 92 ARG A C 1
ATOM 744 O O . ARG A 1 92 ? -11.330 9.563 0.817 1.00 93.62 92 ARG A O 1
ATOM 751 N N . GLU A 1 93 ? -11.146 10.094 2.980 1.00 94.88 93 GLU A N 1
ATOM 752 C CA . GLU A 1 93 ? -9.700 10.296 2.978 1.00 94.88 93 GLU A CA 1
ATOM 753 C C . GLU A 1 93 ? -9.040 9.318 3.937 1.00 94.88 93 GLU A C 1
ATOM 755 O O . GLU A 1 93 ? -9.552 9.062 5.033 1.00 94.88 93 GLU A O 1
ATOM 760 N N . ALA A 1 94 ? -7.856 8.843 3.564 1.00 97.25 94 ALA A N 1
ATOM 761 C CA . ALA A 1 94 ? -7.010 8.048 4.433 1.00 97.25 94 ALA A CA 1
ATOM 762 C C . ALA A 1 94 ? -5.685 8.763 4.713 1.00 97.25 94 ALA A C 1
ATOM 764 O O . ALA A 1 94 ? -5.074 9.350 3.821 1.00 97.25 94 ALA A O 1
ATOM 765 N N . TRP A 1 95 ? -5.232 8.732 5.966 1.00 97.31 95 TRP A N 1
ATOM 766 C CA . TRP A 1 95 ? -4.016 9.414 6.394 1.00 97.31 95 TRP A CA 1
ATOM 767 C C . TRP A 1 95 ? -3.260 8.671 7.492 1.00 97.31 95 TRP A C 1
ATOM 769 O O . TRP A 1 95 ? -3.831 7.886 8.240 1.00 97.31 95 TRP A O 1
ATOM 779 N N . ARG A 1 96 ? -1.978 8.994 7.665 1.00 96.44 96 ARG A N 1
ATOM 780 C CA . ARG A 1 96 ? -1.192 8.626 8.855 1.00 96.44 96 ARG A CA 1
ATOM 781 C C . ARG A 1 96 ? -0.421 9.823 9.392 1.00 96.44 96 ARG A C 1
ATOM 783 O O . ARG A 1 96 ? -0.129 10.763 8.656 1.00 96.44 96 ARG A O 1
ATOM 790 N N . GLN A 1 97 ? -0.063 9.790 10.673 1.00 93.69 97 GLN A N 1
ATOM 791 C CA . GLN A 1 97 ? 0.768 10.804 11.344 1.00 93.69 97 GLN A CA 1
ATOM 792 C C . GLN A 1 97 ? 0.193 12.234 11.335 1.00 93.69 97 GLN A C 1
ATOM 794 O O . GLN A 1 97 ? 0.932 13.198 11.537 1.00 93.69 97 GLN A O 1
ATOM 799 N N . LYS A 1 98 ? -1.125 12.385 11.159 1.00 89.94 98 LYS A N 1
ATOM 800 C CA . LYS A 1 98 ? -1.821 13.675 11.272 1.00 89.94 98 LYS A CA 1
ATOM 801 C C . LYS A 1 98 ? -1.831 14.127 12.735 1.00 89.94 98 LYS A C 1
ATOM 803 O O . LYS A 1 98 ? -2.160 13.347 13.628 1.00 89.94 98 LYS A O 1
ATOM 808 N N . ARG A 1 99 ? -1.449 15.379 12.989 1.00 86.88 99 ARG A N 1
ATOM 809 C CA . ARG A 1 99 ? -1.474 16.018 14.319 1.00 86.88 99 ARG A CA 1
ATOM 810 C C . ARG A 1 99 ? -2.198 17.360 14.219 1.00 86.88 99 ARG A C 1
ATOM 812 O O . ARG A 1 99 ? -2.284 17.912 13.131 1.00 86.88 99 ARG A O 1
ATOM 819 N N . TYR A 1 100 ? -2.649 17.910 15.348 1.00 81.31 100 TYR A N 1
ATOM 820 C CA . TYR A 1 100 ? -3.431 19.159 15.399 1.00 81.31 100 TYR A CA 1
ATOM 821 C C . TYR A 1 100 ? -2.848 20.298 14.532 1.00 81.31 100 TYR A C 1
ATOM 823 O O . TYR A 1 100 ? -3.575 20.913 13.767 1.00 81.31 100 TYR A O 1
ATOM 831 N N . ASN A 1 101 ? -1.521 20.492 14.557 1.00 86.50 101 ASN A N 1
ATOM 832 C CA . ASN A 1 101 ? -0.826 21.548 13.802 1.00 86.50 101 ASN A CA 1
ATOM 833 C C . ASN A 1 101 ? 0.035 21.038 12.634 1.00 86.50 101 ASN A C 1
ATOM 835 O O . ASN A 1 101 ? 0.909 21.761 12.156 1.00 86.50 101 ASN A O 1
ATOM 839 N N . ARG A 1 102 ? -0.099 19.769 12.224 1.00 85.81 102 ARG A N 1
ATOM 840 C CA . ARG A 1 102 ? 0.728 19.206 11.145 1.00 85.81 102 ARG A CA 1
ATOM 841 C C . ARG A 1 102 ? -0.088 18.256 10.271 1.00 85.81 102 ARG A C 1
ATOM 843 O O . ARG A 1 102 ? -0.623 17.281 10.812 1.00 85.81 102 ARG A O 1
ATOM 850 N N . PRO A 1 103 ? -0.151 18.488 8.944 1.00 90.94 103 PRO A N 1
ATOM 851 C CA . PRO A 1 103 ? -0.783 17.534 8.050 1.00 90.94 103 PRO A CA 1
ATOM 852 C C . PRO A 1 103 ? -0.071 16.180 8.144 1.00 90.94 103 PRO A C 1
ATOM 854 O O . PRO A 1 103 ? 1.123 16.102 8.446 1.00 90.94 103 PRO A O 1
ATOM 857 N N . GLY A 1 104 ? -0.842 15.116 7.943 1.00 94.19 104 GLY A N 1
ATOM 858 C CA . GLY A 1 104 ? -0.325 13.756 7.852 1.00 94.19 104 GLY A CA 1
ATOM 859 C C . GLY A 1 104 ? 0.103 13.408 6.430 1.00 94.19 104 GLY A C 1
ATOM 860 O O . GLY A 1 104 ? -0.021 14.223 5.519 1.00 94.19 104 GLY A O 1
ATOM 861 N N . SER A 1 105 ? 0.574 12.178 6.240 1.00 97.19 105 SER A N 1
ATOM 862 C CA . SER A 1 105 ? 0.674 11.607 4.892 1.00 97.19 105 SER A CA 1
ATOM 863 C C . SER A 1 105 ? -0.716 11.185 4.435 1.00 97.19 105 SER A C 1
ATOM 865 O O . SER A 1 105 ? -1.417 10.565 5.232 1.00 97.19 105 SER A O 1
ATOM 867 N N . LEU A 1 106 ? -1.095 11.498 3.199 1.00 97.75 106 LEU A N 1
ATOM 868 C CA . LEU A 1 106 ? -2.380 11.137 2.599 1.00 97.75 106 LEU A CA 1
ATOM 869 C C . LEU A 1 106 ? -2.208 9.924 1.692 1.00 97.75 106 LEU A C 1
ATOM 871 O O . LEU A 1 106 ? -1.313 9.919 0.850 1.00 97.75 106 LEU A O 1
ATOM 875 N N . LEU A 1 107 ? -3.042 8.906 1.861 1.00 98.12 107 LEU A N 1
ATOM 876 C CA . LEU A 1 107 ? -3.056 7.747 0.974 1.00 98.12 107 LEU A CA 1
ATOM 877 C C . LEU A 1 107 ? -3.655 8.161 -0.370 1.00 98.12 107 LEU A C 1
ATOM 879 O O . LEU A 1 107 ? -4.649 8.886 -0.403 1.00 98.12 107 LEU A O 1
ATOM 883 N N . ILE A 1 108 ? -3.063 7.699 -1.465 1.00 98.06 108 ILE A N 1
ATOM 884 C CA . ILE A 1 108 ? -3.655 7.864 -2.788 1.00 98.06 108 ILE A CA 1
ATOM 885 C C . ILE A 1 108 ? -4.658 6.735 -3.009 1.00 98.06 108 ILE A C 1
ATOM 887 O O . ILE A 1 108 ? -4.337 5.565 -2.804 1.00 98.06 108 ILE A O 1
ATOM 891 N N . ASP A 1 109 ? -5.863 7.109 -3.429 1.00 96.62 109 ASP A N 1
ATOM 892 C CA . ASP A 1 109 ? -6.946 6.187 -3.764 1.00 96.62 109 ASP A CA 1
ATOM 893 C C . ASP A 1 109 ? -6.516 5.232 -4.902 1.00 96.62 109 ASP A C 1
ATOM 895 O O . ASP A 1 109 ? -6.133 5.728 -5.975 1.00 96.62 109 ASP A O 1
ATOM 899 N N . PRO A 1 110 ? -6.584 3.897 -4.708 1.00 96.69 110 PRO A N 1
ATOM 900 C CA . PRO A 1 110 ? -6.319 2.901 -5.746 1.00 96.69 110 PRO A CA 1
ATOM 901 C C . PRO A 1 110 ? -7.093 3.105 -7.054 1.00 96.69 110 PRO A C 1
ATOM 903 O O . PRO A 1 110 ? -6.598 2.762 -8.130 1.00 96.69 110 PRO A O 1
ATOM 906 N N . HIS A 1 111 ? -8.282 3.705 -6.995 1.00 95.88 111 HIS A N 1
ATOM 907 C CA . HIS A 1 111 ? -9.122 3.967 -8.164 1.00 95.88 111 HIS A CA 1
ATOM 908 C C . HIS A 1 111 ? -8.783 5.283 -8.878 1.00 95.88 111 HIS A C 1
ATOM 910 O O . HIS A 1 111 ? -9.302 5.558 -9.961 1.00 95.88 111 HIS A O 1
ATOM 916 N N . SER A 1 112 ? -7.894 6.103 -8.312 1.00 97.06 112 SER A N 1
ATOM 917 C CA . SER A 1 112 ? -7.497 7.374 -8.916 1.00 97.06 112 SER A CA 1
ATOM 918 C C . SER A 1 112 ? -6.565 7.186 -10.116 1.00 97.06 112 SER A C 1
ATOM 920 O O . SER A 1 112 ? -5.698 6.312 -10.129 1.00 97.06 112 SER A O 1
ATOM 922 N N . GLY A 1 113 ? -6.658 8.084 -11.102 1.00 98.06 113 GLY A N 1
ATOM 923 C CA . GLY A 1 113 ? -5.747 8.083 -12.254 1.00 98.06 113 GLY A CA 1
ATOM 924 C C . GLY A 1 113 ? -4.269 8.206 -11.860 1.00 98.06 113 GLY A C 1
ATOM 925 O O . GLY A 1 113 ? -3.415 7.590 -12.490 1.00 98.06 113 GLY A O 1
ATOM 926 N N . LEU A 1 114 ? -3.962 8.928 -10.773 1.00 97.12 114 LEU A N 1
ATOM 927 C CA . LEU A 1 114 ? -2.598 9.035 -10.247 1.00 97.12 114 LEU A CA 1
ATOM 928 C C . LEU A 1 114 ? -2.060 7.678 -9.778 1.00 97.12 114 LEU A C 1
ATOM 930 O O . LEU A 1 114 ? -0.929 7.327 -10.107 1.00 97.12 114 LEU A O 1
ATOM 934 N N . PHE A 1 115 ? -2.862 6.909 -9.038 1.00 98.06 115 PHE A N 1
ATOM 935 C CA . PHE A 1 115 ? -2.465 5.564 -8.631 1.00 98.06 115 PHE A CA 1
ATOM 936 C C . PHE A 1 115 ? -2.226 4.672 -9.848 1.00 98.06 115 PHE A C 1
ATOM 938 O O . PHE A 1 115 ? -1.216 3.980 -9.896 1.00 98.06 115 PHE A O 1
ATOM 945 N N . GLN A 1 116 ? -3.112 4.727 -10.847 1.00 97.25 116 GLN A N 1
ATOM 946 C CA . GLN A 1 116 ? -2.989 3.914 -12.059 1.00 97.25 116 GLN A CA 1
ATOM 947 C C . GLN A 1 116 ? -1.694 4.215 -12.828 1.00 97.25 116 GLN A C 1
ATOM 949 O O . GLN A 1 116 ? -1.010 3.283 -13.244 1.00 97.25 116 GLN A O 1
ATOM 954 N N . LEU A 1 117 ? -1.312 5.492 -12.950 1.00 96.44 117 LEU A N 1
ATOM 955 C CA . LEU A 1 117 ? -0.044 5.899 -13.571 1.00 96.44 117 LEU A CA 1
ATOM 956 C C . LEU A 1 117 ? 1.175 5.365 -12.810 1.00 96.44 117 LEU A C 1
ATOM 958 O O . LEU A 1 117 ? 2.127 4.884 -13.415 1.00 96.44 117 LEU A O 1
ATOM 962 N N . VAL A 1 118 ? 1.149 5.426 -11.477 1.00 97.25 118 VAL A N 1
ATOM 963 C CA . VAL A 1 118 ? 2.233 4.887 -10.645 1.00 97.25 118 VAL A CA 1
ATOM 964 C C . VAL A 1 118 ? 2.292 3.364 -10.732 1.00 97.25 118 VAL A C 1
ATOM 966 O O . VAL A 1 118 ? 3.375 2.797 -10.845 1.00 97.25 118 VAL A O 1
ATOM 969 N N . ALA A 1 119 ? 1.139 2.697 -10.687 1.00 97.12 119 ALA A N 1
ATOM 970 C CA . ALA A 1 119 ? 1.044 1.245 -10.705 1.00 97.12 119 ALA A CA 1
ATOM 971 C C . ALA A 1 119 ? 1.600 0.639 -11.999 1.00 97.12 119 ALA A C 1
ATOM 973 O O . ALA A 1 119 ? 2.262 -0.392 -11.934 1.00 97.12 119 ALA A O 1
ATOM 974 N N . GLN A 1 120 ? 1.417 1.319 -13.136 1.00 96.00 120 GLN A N 1
ATOM 975 C CA . GLN A 1 120 ? 1.972 0.906 -14.429 1.00 96.00 120 GLN A CA 1
ATOM 976 C C . GLN A 1 120 ? 3.495 0.744 -14.416 1.00 96.00 120 GLN A C 1
ATOM 978 O O . GLN A 1 120 ? 4.021 -0.119 -15.110 1.00 96.00 120 GLN A O 1
ATOM 983 N N . VAL A 1 121 ? 4.212 1.522 -13.597 1.00 96.38 121 VAL A N 1
ATOM 984 C CA . VAL A 1 121 ? 5.675 1.398 -13.468 1.00 96.38 121 VAL A CA 1
ATOM 985 C C . VAL A 1 121 ? 6.084 0.034 -12.903 1.00 96.38 121 VAL A C 1
ATOM 987 O O . VAL A 1 121 ? 7.170 -0.456 -13.194 1.00 96.38 121 VAL A O 1
ATOM 990 N N . PHE A 1 122 ? 5.217 -0.581 -12.099 1.00 95.81 122 PHE A N 1
ATOM 991 C CA . PHE A 1 122 ? 5.468 -1.855 -11.431 1.00 95.81 122 PHE A CA 1
ATOM 992 C C . PHE A 1 122 ? 4.689 -3.018 -12.057 1.00 95.81 122 PHE A C 1
ATOM 994 O O . PHE A 1 122 ? 4.705 -4.114 -11.492 1.00 95.81 122 PHE A O 1
ATOM 1001 N N . ASP A 1 123 ? 4.005 -2.807 -13.189 1.00 92.50 123 ASP A N 1
ATOM 1002 C CA . ASP A 1 123 ? 3.206 -3.852 -13.832 1.00 92.50 123 ASP A CA 1
ATOM 1003 C C . ASP A 1 123 ? 4.079 -5.085 -14.133 1.00 92.50 123 ASP A C 1
ATOM 1005 O O . ASP A 1 123 ? 5.247 -4.988 -14.503 1.00 92.50 123 ASP A O 1
ATOM 1009 N N . HIS A 1 124 ? 3.506 -6.270 -13.912 1.00 91.19 124 HIS A N 1
ATOM 1010 C CA . HIS A 1 124 ? 4.167 -7.583 -13.987 1.00 91.19 124 HIS A CA 1
ATOM 1011 C C . HIS A 1 124 ? 5.305 -7.836 -12.980 1.00 91.19 124 HIS A C 1
ATOM 1013 O O . HIS A 1 124 ? 5.634 -9.003 -12.757 1.00 91.19 124 HIS A O 1
ATOM 1019 N N . PHE A 1 125 ? 5.871 -6.808 -12.343 1.00 93.31 125 PHE A N 1
ATOM 1020 C CA . PHE A 1 125 ? 6.865 -6.932 -11.274 1.00 93.31 125 PHE A CA 1
ATOM 1021 C C . PHE A 1 125 ? 6.218 -7.067 -9.885 1.00 93.31 125 PHE A C 1
ATOM 1023 O O . PHE A 1 125 ? 6.518 -8.006 -9.146 1.00 93.31 125 PHE A O 1
ATOM 1030 N N . GLU A 1 126 ? 5.294 -6.171 -9.531 1.00 94.06 126 GLU A N 1
ATOM 1031 C CA . GLU A 1 126 ? 4.496 -6.237 -8.301 1.00 94.06 126 GLU A CA 1
ATOM 1032 C C . GLU A 1 126 ? 3.001 -6.165 -8.611 1.00 94.06 126 GLU A C 1
ATOM 1034 O O . GLU A 1 126 ? 2.558 -5.522 -9.562 1.00 94.06 126 GLU A O 1
ATOM 1039 N N . TYR A 1 127 ? 2.196 -6.819 -7.777 1.00 92.94 127 TYR A N 1
ATOM 1040 C CA . TYR A 1 127 ? 0.754 -6.671 -7.855 1.00 92.94 127 TYR A CA 1
ATOM 1041 C C . TYR A 1 127 ? 0.297 -5.278 -7.416 1.00 92.94 127 TYR A C 1
ATOM 1043 O O . TYR A 1 127 ? 0.733 -4.752 -6.394 1.00 92.94 127 TYR A O 1
ATOM 1051 N N . ARG A 1 128 ? -0.695 -4.722 -8.115 1.00 95.62 128 ARG A N 1
ATOM 1052 C CA . ARG A 1 128 ? -1.258 -3.396 -7.805 1.00 95.62 128 ARG A CA 1
ATOM 1053 C C . ARG A 1 128 ? -1.749 -3.283 -6.360 1.00 95.62 128 ARG A C 1
ATOM 1055 O O . ARG A 1 128 ? -1.442 -2.301 -5.694 1.00 95.62 128 ARG A O 1
ATOM 1062 N N . HIS A 1 129 ? -2.415 -4.317 -5.840 1.00 94.81 129 HIS A N 1
ATOM 1063 C CA . HIS A 1 129 ? -2.849 -4.364 -4.437 1.00 94.81 129 HIS A CA 1
ATOM 1064 C C . HIS A 1 129 ? -1.675 -4.350 -3.440 1.00 94.81 129 HIS A C 1
ATOM 1066 O O . HIS A 1 129 ? -1.856 -3.996 -2.279 1.00 94.81 129 HIS A O 1
ATOM 1072 N N . GLY A 1 130 ? -0.465 -4.725 -3.860 1.00 94.62 130 GLY A N 1
ATOM 1073 C CA . GLY A 1 130 ? 0.749 -4.669 -3.047 1.00 94.62 130 GLY A CA 1
ATOM 1074 C C . GLY A 1 130 ? 1.315 -3.256 -2.872 1.00 94.62 130 GLY A C 1
ATOM 1075 O O . GLY A 1 130 ? 2.106 -3.029 -1.953 1.00 94.62 130 GLY A O 1
ATOM 1076 N N . LEU A 1 131 ? 0.895 -2.298 -3.706 1.00 97.12 131 LEU A N 1
ATOM 1077 C CA . LEU A 1 131 ? 1.409 -0.931 -3.713 1.00 97.12 131 LEU A CA 1
ATOM 1078 C C . LEU A 1 131 ? 0.712 -0.072 -2.658 1.00 97.12 131 LEU A C 1
ATOM 1080 O O . LEU A 1 131 ? -0.508 0.070 -2.651 1.00 97.12 131 LEU A O 1
ATOM 1084 N N . THR A 1 132 ? 1.489 0.577 -1.793 1.00 97.88 132 THR A N 1
ATOM 1085 C CA . THR A 1 132 ? 0.979 1.644 -0.920 1.00 97.88 132 THR A CA 1
ATOM 1086 C C . THR A 1 132 ? 1.499 2.986 -1.423 1.00 97.88 132 THR A C 1
ATOM 1088 O O . THR A 1 132 ? 2.636 3.359 -1.140 1.00 97.88 132 THR A O 1
ATOM 1091 N N . VAL A 1 133 ? 0.676 3.706 -2.186 1.00 98.38 133 VAL A N 1
ATOM 1092 C CA . VAL A 1 133 ? 1.019 5.020 -2.750 1.00 98.38 133 VAL A CA 1
ATOM 1093 C C . VAL A 1 133 ? 0.466 6.117 -1.846 1.00 98.38 133 VAL A C 1
ATOM 1095 O O . VAL A 1 133 ? -0.700 6.078 -1.460 1.00 98.38 133 VAL A O 1
ATOM 1098 N N . PHE A 1 134 ? 1.287 7.098 -1.482 1.00 98.19 134 PHE A N 1
ATOM 1099 C CA . PHE A 1 134 ? 0.869 8.186 -0.600 1.00 98.19 134 PHE A CA 1
ATOM 1100 C C . PHE A 1 134 ? 1.640 9.477 -0.863 1.00 98.19 134 PHE A C 1
ATOM 1102 O O . PHE A 1 134 ? 2.786 9.466 -1.307 1.00 98.19 134 PHE A O 1
ATOM 1109 N N . GLN A 1 135 ? 1.014 10.601 -0.526 1.00 97.62 135 GLN A N 1
ATOM 1110 C CA . GLN A 1 135 ? 1.626 11.921 -0.508 1.00 97.62 135 GLN A CA 1
ATOM 1111 C C . GLN A 1 135 ? 2.035 12.271 0.932 1.00 97.62 135 GLN A C 1
ATOM 1113 O O . GLN A 1 135 ? 1.166 12.472 1.787 1.00 97.62 135 GLN A O 1
ATOM 1118 N N . PRO A 1 136 ? 3.338 12.355 1.246 1.00 96.19 136 PRO A N 1
ATOM 1119 C CA . PRO A 1 136 ? 3.808 12.872 2.526 1.00 96.19 136 PRO A CA 1
ATOM 1120 C C . PRO A 1 136 ? 3.393 14.340 2.738 1.00 96.19 136 PRO A C 1
ATOM 1122 O O . PRO A 1 136 ? 3.218 15.079 1.767 1.00 96.19 136 PRO A O 1
ATOM 1125 N N . PRO A 1 137 ? 3.327 14.823 3.994 1.00 93.94 137 PRO A N 1
ATOM 1126 C CA . PRO A 1 137 ? 2.998 16.224 4.278 1.00 93.94 137 PRO A CA 1
ATOM 1127 C C . PRO A 1 137 ? 4.070 17.207 3.795 1.00 93.94 137 PRO A C 1
ATOM 1129 O O . PRO A 1 137 ? 3.797 18.389 3.602 1.00 93.94 137 PRO A O 1
ATOM 1132 N N . LYS A 1 138 ? 5.308 16.727 3.655 1.00 91.81 138 LYS A N 1
ATOM 1133 C CA . LYS A 1 138 ? 6.439 17.437 3.062 1.00 91.81 138 LYS A CA 1
ATOM 1134 C C . LYS A 1 138 ? 7.222 16.449 2.214 1.00 91.81 138 LYS A C 1
ATOM 1136 O O . LYS A 1 138 ? 7.546 15.369 2.704 1.00 91.81 138 LYS A O 1
ATOM 1141 N N . GLY A 1 139 ? 7.562 16.847 0.997 1.00 91.94 139 GLY A N 1
ATOM 1142 C CA . GLY A 1 139 ? 8.286 16.012 0.046 1.00 91.94 139 GLY A CA 1
ATOM 1143 C C . GLY A 1 139 ? 7.402 15.542 -1.100 1.00 91.94 139 GLY A C 1
ATOM 1144 O O . GLY A 1 139 ? 6.290 16.031 -1.298 1.00 91.94 139 GLY A O 1
ATOM 1145 N N . HIS A 1 140 ? 7.936 14.608 -1.871 1.00 96.38 140 HIS A N 1
ATOM 1146 C CA . HIS A 1 140 ? 7.315 14.135 -3.097 1.00 96.38 140 HIS A CA 1
ATOM 1147 C C . HIS A 1 140 ? 6.488 12.874 -2.859 1.00 96.38 140 HIS A C 1
ATOM 1149 O O . HIS A 1 140 ? 6.615 12.229 -1.818 1.00 96.38 140 HIS A O 1
ATOM 1155 N N . LEU A 1 141 ? 5.658 12.530 -3.843 1.00 97.81 141 LEU A N 1
ATOM 1156 C CA . LEU A 1 141 ? 4.884 11.297 -3.866 1.00 97.81 141 LEU A CA 1
ATOM 1157 C C . LEU A 1 141 ? 5.782 10.089 -3.574 1.00 97.81 141 LEU A C 1
ATOM 1159 O O . LEU A 1 141 ? 6.872 9.964 -4.143 1.00 97.81 141 LEU A O 1
ATOM 1163 N N . SER A 1 142 ? 5.308 9.202 -2.705 1.00 98.12 142 SER A N 1
ATOM 1164 C CA . SER A 1 142 ? 6.036 8.012 -2.284 1.00 98.12 142 SER A CA 1
ATOM 1165 C C . SER A 1 142 ? 5.237 6.742 -2.556 1.00 98.12 142 SER A C 1
ATOM 1167 O O . SER A 1 142 ? 4.009 6.722 -2.465 1.00 98.12 142 SER A O 1
ATOM 1169 N N . VAL A 1 143 ? 5.960 5.666 -2.854 1.00 98.31 143 VAL A N 1
ATOM 1170 C CA . VAL A 1 143 ? 5.422 4.322 -3.073 1.00 98.31 143 VAL A CA 1
ATOM 1171 C C . VAL A 1 143 ? 6.142 3.365 -2.138 1.00 98.31 143 VAL A C 1
ATOM 1173 O O . VAL A 1 143 ? 7.367 3.281 -2.150 1.00 98.31 143 VAL A O 1
ATOM 1176 N N . GLU A 1 144 ? 5.393 2.651 -1.309 1.00 97.31 144 GLU A N 1
ATOM 1177 C CA . GLU A 1 144 ? 5.909 1.597 -0.439 1.00 97.31 144 GLU A CA 1
ATOM 1178 C C . GLU A 1 144 ? 5.575 0.223 -1.031 1.00 97.31 144 GLU A C 1
ATOM 1180 O O . GLU A 1 144 ? 4.409 -0.128 -1.221 1.00 97.31 144 GLU A O 1
ATOM 1185 N N . LEU A 1 145 ? 6.626 -0.562 -1.261 1.00 95.25 145 LEU A N 1
ATOM 1186 C CA . LEU A 1 145 ? 6.601 -1.958 -1.670 1.00 95.25 145 LEU A CA 1
ATOM 1187 C C . LEU A 1 145 ? 6.935 -2.826 -0.453 1.00 95.25 145 LEU A C 1
ATOM 1189 O O . LEU A 1 145 ? 8.060 -3.282 -0.250 1.00 95.25 145 LEU A O 1
ATOM 1193 N N . ARG A 1 146 ? 5.941 -3.003 0.423 1.00 89.50 146 ARG A N 1
ATOM 1194 C CA . ARG A 1 146 ? 6.130 -3.557 1.777 1.00 89.50 146 ARG A CA 1
ATOM 1195 C C . ARG A 1 146 ? 6.705 -4.972 1.815 1.00 89.50 146 ARG A C 1
ATOM 1197 O O . ARG A 1 146 ? 7.369 -5.291 2.792 1.00 89.50 146 ARG A O 1
ATOM 1204 N N . ARG A 1 147 ? 6.452 -5.801 0.798 1.00 87.31 147 ARG A N 1
ATOM 1205 C CA . ARG A 1 147 ? 6.980 -7.176 0.718 1.00 87.31 147 ARG A CA 1
ATOM 1206 C C . ARG A 1 147 ? 8.479 -7.211 0.431 1.00 87.31 147 ARG A C 1
ATOM 1208 O O . ARG A 1 147 ? 9.146 -8.121 0.897 1.00 87.31 147 ARG A O 1
ATOM 1215 N N . LEU A 1 148 ? 8.991 -6.199 -0.270 1.00 88.38 148 LEU A N 1
ATOM 1216 C CA . LEU A 1 148 ? 10.411 -6.052 -0.598 1.00 88.38 148 LEU A CA 1
ATOM 1217 C C . LEU A 1 148 ? 11.170 -5.170 0.393 1.00 88.38 148 LEU A C 1
ATOM 1219 O O . LEU A 1 148 ? 12.366 -4.958 0.232 1.00 88.38 148 LEU A O 1
ATOM 1223 N N . GLU A 1 149 ? 10.463 -4.558 1.345 1.00 91.06 149 GLU A N 1
ATOM 1224 C CA . GLU A 1 149 ? 10.997 -3.483 2.189 1.00 91.06 149 GLU A CA 1
ATOM 1225 C C . GLU A 1 149 ? 11.588 -2.308 1.380 1.00 91.06 149 GLU A C 1
ATOM 1227 O O . GLU A 1 149 ? 12.407 -1.527 1.874 1.00 91.06 149 GLU A O 1
ATOM 1232 N N . LEU A 1 150 ? 11.121 -2.134 0.138 1.00 94.81 150 LEU A N 1
ATOM 1233 C CA . LEU A 1 150 ? 11.527 -1.041 -0.735 1.00 94.81 150 LEU A CA 1
ATOM 1234 C C . LEU A 1 150 ? 10.553 0.126 -0.628 1.00 94.81 150 LEU A C 1
ATOM 1236 O O . LEU A 1 150 ? 9.336 -0.032 -0.500 1.00 94.81 150 LEU A O 1
ATOM 1240 N N . SER A 1 151 ? 11.102 1.328 -0.718 1.00 96.69 151 SER A N 1
ATOM 1241 C CA . SER A 1 151 ? 10.333 2.552 -0.833 1.00 96.69 151 SER A CA 1
ATOM 1242 C C . SER A 1 151 ? 10.923 3.421 -1.924 1.00 96.69 151 SER A C 1
ATOM 1244 O O . SER A 1 151 ? 12.139 3.532 -2.081 1.00 96.69 151 SER A O 1
ATOM 1246 N N . PHE A 1 152 ? 10.026 4.023 -2.688 1.00 97.94 152 PHE A N 1
ATOM 1247 C CA . PHE A 1 152 ? 10.336 4.887 -3.806 1.00 97.94 152 PHE A CA 1
ATOM 1248 C C . PHE A 1 152 ? 9.776 6.268 -3.508 1.00 97.94 152 PHE A C 1
ATOM 1250 O O . PHE A 1 152 ? 8.708 6.396 -2.911 1.00 97.94 152 PHE A O 1
ATOM 1257 N N . THR A 1 153 ? 10.497 7.308 -3.897 1.00 97.94 153 THR A N 1
ATOM 1258 C CA . THR A 1 153 ? 10.027 8.694 -3.836 1.00 97.94 153 THR A CA 1
ATOM 1259 C C . THR A 1 153 ? 10.321 9.353 -5.169 1.00 97.94 153 THR A C 1
ATOM 1261 O O . THR A 1 153 ? 11.391 9.131 -5.731 1.00 97.94 153 THR A O 1
ATOM 1264 N N . VAL A 1 154 ? 9.388 10.151 -5.682 1.00 97.50 154 VAL A N 1
ATOM 1265 C CA . VAL A 1 154 ? 9.633 10.924 -6.904 1.00 97.50 154 VAL A CA 1
ATOM 1266 C C . VAL A 1 154 ? 10.763 11.926 -6.644 1.00 97.50 154 VAL A C 1
ATOM 1268 O O . VAL A 1 154 ? 10.714 12.684 -5.676 1.00 97.50 154 VAL A O 1
ATOM 1271 N N . ASN A 1 155 ? 11.800 11.913 -7.473 1.00 95.69 155 ASN A N 1
ATOM 1272 C CA . ASN A 1 155 ? 12.919 12.845 -7.378 1.00 95.69 155 ASN A CA 1
ATOM 1273 C C . ASN A 1 155 ? 12.678 14.115 -8.216 1.00 95.69 155 ASN A C 1
ATOM 1275 O O . ASN A 1 155 ? 11.645 14.270 -8.867 1.00 95.69 155 ASN A O 1
ATOM 1279 N N . LEU A 1 156 ? 13.640 15.045 -8.208 1.00 93.56 156 LEU A N 1
ATOM 1280 C CA . LEU A 1 156 ? 13.541 16.307 -8.958 1.00 93.56 156 LEU A CA 1
ATOM 1281 C C . LEU A 1 156 ? 13.456 16.108 -10.481 1.00 93.56 156 LEU A C 1
ATOM 1283 O O . LEU A 1 156 ? 12.953 16.985 -11.176 1.00 93.56 156 LEU A O 1
ATOM 1287 N N . GLY A 1 157 ? 13.926 14.966 -10.990 1.00 92.31 157 GLY A N 1
ATOM 1288 C CA . GLY A 1 157 ? 13.810 14.574 -12.395 1.00 92.31 157 GLY A CA 1
ATOM 1289 C C . GLY A 1 157 ? 12.478 13.906 -12.746 1.00 92.31 157 GLY A C 1
ATOM 1290 O O . GLY A 1 157 ? 12.299 13.493 -13.887 1.00 92.31 157 GLY A O 1
ATOM 1291 N N . GLY A 1 158 ? 11.553 13.774 -11.790 1.00 93.50 158 GLY A N 1
ATOM 1292 C CA . GLY A 1 158 ? 10.262 13.118 -11.999 1.00 93.50 158 GLY A CA 1
ATOM 1293 C C . GLY A 1 158 ? 10.324 11.588 -12.002 1.00 93.50 158 GLY A C 1
ATOM 1294 O O . GLY A 1 158 ? 9.332 10.949 -12.343 1.00 93.50 158 GLY A O 1
ATOM 1295 N N . LEU A 1 159 ? 11.455 10.990 -11.613 1.00 96.06 159 LEU A N 1
ATOM 1296 C CA . LEU A 1 159 ? 11.646 9.539 -11.586 1.00 96.06 159 LEU A CA 1
ATOM 1297 C C . LEU A 1 159 ? 11.455 8.977 -10.179 1.00 96.06 159 LEU A C 1
ATOM 1299 O O . LEU A 1 159 ? 11.724 9.643 -9.179 1.00 96.06 159 LEU A O 1
ATOM 1303 N N . LEU A 1 160 ? 11.001 7.727 -10.096 1.00 97.69 160 LEU A N 1
ATOM 1304 C CA . LEU A 1 160 ? 10.870 7.017 -8.828 1.00 97.69 160 LEU A CA 1
ATOM 1305 C C . LEU A 1 160 ? 12.248 6.555 -8.347 1.00 97.69 160 LEU A C 1
ATOM 1307 O O . LEU A 1 160 ? 12.828 5.624 -8.896 1.00 97.69 160 LEU A O 1
ATOM 1311 N N . GLN A 1 161 ? 12.757 7.184 -7.292 1.00 97.56 161 GLN A N 1
ATOM 1312 C CA . GLN A 1 161 ? 14.040 6.856 -6.682 1.00 97.56 161 GLN A CA 1
ATOM 1313 C C . GLN A 1 161 ? 13.862 5.970 -5.450 1.00 97.56 161 GLN A C 1
ATOM 1315 O O . GLN A 1 161 ? 13.153 6.335 -4.511 1.00 97.56 161 GLN A O 1
ATOM 1320 N N . CYS A 1 162 ? 14.561 4.838 -5.423 1.00 97.12 162 CYS A N 1
ATOM 1321 C CA . CYS A 1 162 ? 14.665 3.947 -4.279 1.00 97.12 162 CYS A CA 1
ATOM 1322 C C . CYS A 1 162 ? 15.893 4.277 -3.425 1.00 97.12 162 CYS A C 1
ATOM 1324 O O . CYS A 1 162 ? 17.039 4.166 -3.867 1.00 97.12 162 CYS A O 1
ATOM 1326 N N . ARG A 1 163 ? 15.670 4.637 -2.157 1.00 91.56 163 ARG A N 1
ATOM 1327 C CA . ARG A 1 163 ? 16.767 4.966 -1.234 1.00 91.56 163 ARG A CA 1
ATOM 1328 C C . ARG A 1 163 ? 17.573 3.729 -0.838 1.00 91.56 163 ARG A C 1
ATOM 1330 O O . ARG A 1 163 ? 18.787 3.819 -0.693 1.00 91.56 163 ARG A O 1
ATOM 1337 N N . GLN A 1 1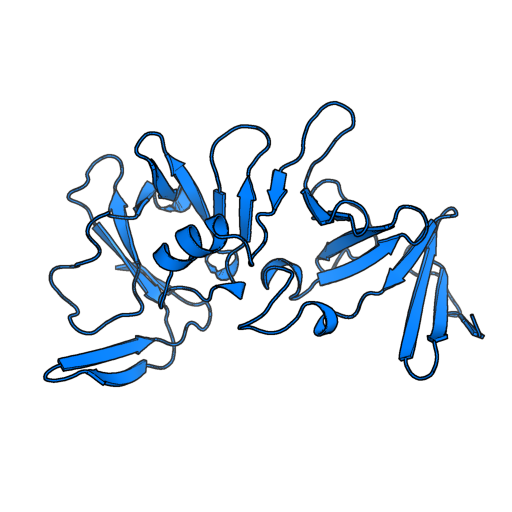64 ? 16.912 2.596 -0.650 1.00 94.75 164 GLN A N 1
ATOM 1338 C CA . GLN A 1 164 ? 17.512 1.345 -0.190 1.00 94.75 164 GLN A CA 1
ATOM 1339 C C . GLN A 1 164 ? 18.563 0.837 -1.180 1.00 94.75 164 GLN A C 1
ATOM 1341 O O . GLN A 1 164 ? 19.589 0.315 -0.762 1.00 94.75 164 GLN A O 1
ATOM 1346 N N . LEU A 1 165 ? 18.322 1.048 -2.476 1.00 94.44 165 LEU A N 1
ATOM 1347 C CA . LEU A 1 165 ? 19.186 0.588 -3.562 1.00 94.44 165 LEU A CA 1
ATOM 1348 C C . LEU A 1 165 ? 20.074 1.697 -4.146 1.00 94.44 165 LEU A C 1
ATOM 1350 O O . LEU A 1 165 ? 20.843 1.426 -5.058 1.00 94.44 165 LEU A O 1
ATOM 1354 N N . GLN A 1 166 ? 19.960 2.939 -3.648 1.00 94.94 166 GLN A N 1
ATOM 1355 C CA . GLN A 1 166 ? 20.639 4.122 -4.209 1.00 94.94 166 GLN A CA 1
ATOM 1356 C C . GLN A 1 166 ? 20.449 4.250 -5.736 1.00 94.94 166 GLN A C 1
ATOM 1358 O O . GLN A 1 166 ? 21.338 4.688 -6.466 1.00 94.94 166 GLN A O 1
ATOM 1363 N N . ALA A 1 167 ? 19.261 3.878 -6.212 1.00 97.06 167 ALA A N 1
ATOM 1364 C CA . ALA A 1 167 ? 18.941 3.751 -7.627 1.00 97.06 167 ALA A CA 1
ATOM 1365 C C . ALA A 1 167 ? 17.576 4.375 -7.934 1.00 97.06 167 ALA A C 1
ATOM 1367 O O . ALA A 1 167 ? 16.729 4.510 -7.052 1.00 97.06 167 ALA A O 1
ATOM 1368 N N . GLU A 1 168 ? 17.345 4.747 -9.184 1.00 97.56 168 GLU A N 1
ATOM 1369 C CA . GLU A 1 168 ? 16.058 5.223 -9.693 1.00 97.56 168 GLU A CA 1
ATOM 1370 C C . GLU A 1 168 ? 15.524 4.296 -10.778 1.00 97.56 168 GLU A C 1
ATOM 1372 O O . GLU A 1 168 ? 16.298 3.596 -11.427 1.00 97.56 168 GLU A O 1
ATOM 1377 N N . VAL A 1 169 ? 14.203 4.272 -10.969 1.00 97.56 169 VAL A N 1
ATOM 1378 C CA . VAL A 1 169 ? 13.584 3.538 -12.076 1.00 97.56 169 VAL A CA 1
ATOM 1379 C C . VAL A 1 169 ? 14.140 4.075 -13.384 1.00 97.56 169 VAL A C 1
ATOM 1381 O O . VAL A 1 169 ? 14.040 5.270 -13.668 1.00 97.56 169 VAL A O 1
ATOM 1384 N N . ASP A 1 170 ? 14.737 3.183 -14.167 1.00 96.81 170 ASP A N 1
ATOM 1385 C CA . ASP A 1 170 ? 15.327 3.548 -15.443 1.00 96.81 170 ASP A CA 1
ATOM 1386 C C . ASP A 1 170 ? 14.206 3.861 -16.449 1.00 96.81 170 ASP A C 1
ATOM 1388 O O . ASP A 1 170 ? 13.346 3.010 -16.684 1.00 96.81 170 ASP A O 1
AT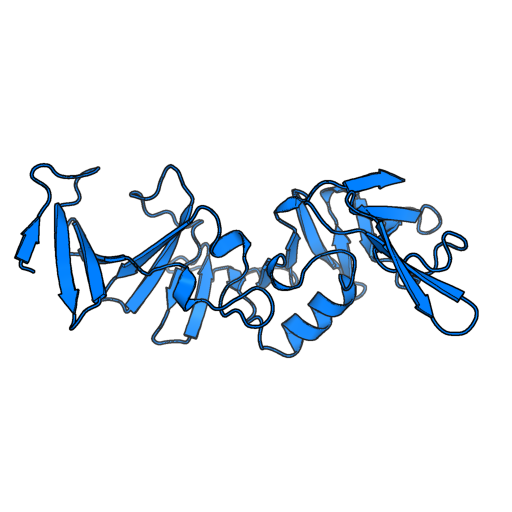OM 1392 N N . PRO A 1 171 ? 14.182 5.047 -17.080 1.00 95.00 171 PRO A N 1
ATOM 1393 C CA . PRO A 1 171 ? 13.246 5.321 -18.169 1.00 95.00 171 PRO A CA 1
ATOM 1394 C C . PRO A 1 171 ? 13.344 4.297 -19.307 1.00 95.00 171 PRO A C 1
ATOM 1396 O O . PRO A 1 171 ? 12.363 4.049 -20.005 1.00 95.00 171 PRO A O 1
ATOM 1399 N N . ASN A 1 172 ? 14.520 3.688 -19.487 1.00 95.00 172 ASN A N 1
ATOM 1400 C CA . ASN A 1 172 ? 14.699 2.549 -20.366 1.00 95.00 172 ASN A CA 1
ATOM 1401 C C . ASN A 1 172 ? 14.502 1.237 -19.582 1.00 95.00 172 ASN A C 1
ATOM 1403 O O . ASN A 1 172 ? 15.370 0.838 -18.811 1.00 95.00 172 ASN A O 1
ATOM 1407 N N . GLN A 1 173 ? 13.388 0.535 -19.810 1.00 94.19 173 GLN A N 1
ATOM 1408 C CA . GLN A 1 173 ? 13.107 -0.789 -19.223 1.00 94.19 173 GLN A CA 1
ATOM 1409 C C . GLN A 1 173 ? 13.589 -1.972 -20.096 1.00 94.19 173 GLN A C 1
ATOM 1411 O O . GLN A 1 173 ? 13.259 -3.128 -19.817 1.00 94.19 173 GLN A O 1
ATOM 1416 N N . ASP A 1 174 ? 14.401 -1.722 -21.132 1.00 92.69 174 ASP A N 1
ATOM 1417 C CA . ASP A 1 174 ? 15.100 -2.770 -21.886 1.00 92.69 174 ASP A CA 1
ATOM 1418 C C . ASP A 1 174 ? 16.472 -3.066 -21.266 1.00 92.69 174 ASP A C 1
ATOM 1420 O O . ASP A 1 174 ? 17.341 -2.195 -21.216 1.00 92.69 174 ASP A O 1
ATOM 1424 N N . ALA A 1 175 ? 16.688 -4.298 -20.804 1.00 90.69 175 ALA A N 1
ATOM 1425 C CA . ALA A 1 175 ? 17.951 -4.742 -20.214 1.00 90.69 175 ALA A CA 1
ATOM 1426 C C . ALA A 1 175 ? 19.048 -5.033 -21.258 1.00 90.69 175 ALA A C 1
ATOM 1428 O O . ALA A 1 175 ? 20.198 -5.242 -20.878 1.00 90.69 175 ALA A O 1
ATOM 1429 N N . GLY A 1 176 ? 18.710 -5.091 -22.553 1.00 91.25 176 GLY A N 1
ATOM 1430 C CA . GLY A 1 176 ? 19.593 -5.607 -23.608 1.00 91.25 176 GLY A CA 1
ATOM 1431 C C . GLY A 1 176 ? 19.751 -7.134 -23.577 1.00 91.25 176 GLY A C 1
ATOM 1432 O O . GLY A 1 176 ? 20.586 -7.700 -24.278 1.00 91.25 176 GLY A O 1
ATOM 1433 N N . THR A 1 177 ? 18.974 -7.803 -22.726 1.00 90.50 177 THR A N 1
ATOM 1434 C CA . THR A 1 177 ? 18.928 -9.253 -22.532 1.00 90.50 177 THR A CA 1
ATOM 1435 C C . THR A 1 177 ? 17.575 -9.633 -21.922 1.00 90.50 177 THR A C 1
ATOM 1437 O O . THR A 1 177 ? 16.733 -8.770 -21.668 1.00 90.50 177 THR A O 1
ATOM 1440 N N . TRP A 1 178 ? 17.359 -10.927 -21.678 1.00 90.12 178 TRP A N 1
ATOM 1441 C CA . TRP A 1 178 ? 16.146 -11.468 -21.046 1.00 90.12 178 TRP A CA 1
ATOM 1442 C C . TRP A 1 178 ? 14.870 -11.099 -21.806 1.00 90.12 178 TRP A C 1
ATOM 1444 O O . TRP A 1 178 ? 13.819 -10.817 -21.226 1.00 90.12 178 TRP A O 1
ATOM 1454 N N . TYR A 1 179 ? 14.970 -11.102 -23.135 1.00 89.94 179 TYR A N 1
ATOM 1455 C CA . TYR A 1 179 ? 13.839 -10.852 -24.012 1.00 89.94 179 TYR A CA 1
ATOM 1456 C C . TYR A 1 179 ? 12.719 -11.852 -23.734 1.00 89.94 179 TYR A C 1
ATOM 1458 O O . TYR A 1 179 ? 12.951 -13.055 -23.614 1.00 89.94 179 TYR A O 1
ATOM 1466 N N . GLY A 1 180 ? 11.504 -11.327 -23.610 1.00 90.94 180 GLY A N 1
ATOM 1467 C CA . GLY A 1 180 ? 10.336 -12.095 -23.199 1.00 90.94 180 GLY A CA 1
ATOM 1468 C C . GLY A 1 180 ? 10.039 -12.035 -21.703 1.00 90.94 180 GLY A C 1
ATOM 1469 O O . GLY A 1 180 ? 8.878 -12.180 -21.346 1.00 90.94 180 GLY A O 1
ATOM 1470 N N . LEU A 1 181 ? 11.010 -11.759 -20.822 1.00 93.31 181 LEU A N 1
ATOM 1471 C CA . LEU A 1 181 ? 10.735 -11.601 -19.389 1.00 93.31 181 LEU A CA 1
ATOM 1472 C C . LEU A 1 181 ? 9.994 -10.286 -19.125 1.00 93.31 181 LEU A C 1
ATOM 1474 O O . LEU A 1 181 ? 10.583 -9.208 -19.207 1.00 93.31 181 LEU A O 1
ATOM 1478 N N . GLU A 1 182 ? 8.709 -10.374 -18.793 1.00 93.12 182 GLU A N 1
ATOM 1479 C CA . GLU A 1 182 ? 7.864 -9.216 -18.471 1.00 93.12 182 GLU A CA 1
ATOM 1480 C C . GLU A 1 182 ? 7.979 -8.832 -16.996 1.00 93.12 182 GLU A C 1
ATOM 1482 O O . GLU A 1 182 ? 8.034 -7.651 -16.669 1.00 93.12 182 GLU A O 1
ATOM 1487 N N . SER A 1 183 ? 8.073 -9.824 -16.109 1.00 93.56 183 SER A N 1
ATOM 1488 C CA . SER A 1 183 ? 8.172 -9.632 -14.662 1.00 93.56 183 SER A CA 1
ATOM 1489 C C . SER A 1 183 ? 9.561 -9.156 -14.242 1.00 93.56 183 SER A C 1
ATOM 1491 O O . SER A 1 183 ? 10.340 -9.921 -13.684 1.00 93.56 183 SER A O 1
ATOM 1493 N N . LYS A 1 184 ? 9.897 -7.900 -14.525 1.00 94.06 184 LYS A N 1
ATOM 1494 C CA . LYS A 1 184 ? 11.155 -7.280 -14.097 1.00 94.06 184 LYS A CA 1
ATOM 1495 C C . LYS A 1 184 ? 10.983 -5.783 -13.885 1.00 94.06 184 LYS A C 1
ATOM 1497 O O . LYS A 1 184 ? 10.157 -5.159 -14.540 1.00 94.06 184 LYS A O 1
ATOM 1502 N N . LEU A 1 185 ? 11.811 -5.214 -13.019 1.00 96.25 185 LEU A N 1
ATOM 1503 C CA . LEU A 1 185 ? 11.949 -3.773 -12.856 1.00 96.25 185 LEU A CA 1
ATOM 1504 C C . LEU A 1 185 ? 13.419 -3.404 -13.008 1.00 96.25 185 LEU A C 1
ATOM 1506 O O . LEU A 1 185 ? 14.265 -3.897 -12.259 1.00 96.25 185 LEU A O 1
ATOM 1510 N N . ILE A 1 186 ? 13.721 -2.539 -13.973 1.00 96.62 186 ILE A N 1
ATOM 1511 C CA . ILE A 1 186 ? 15.079 -2.047 -14.185 1.00 96.62 186 ILE A CA 1
ATOM 1512 C C . ILE A 1 186 ? 15.267 -0.734 -13.442 1.00 96.62 186 ILE A C 1
ATOM 1514 O O . ILE A 1 186 ? 14.498 0.218 -13.601 1.00 96.62 186 ILE A O 1
ATOM 1518 N N . LEU A 1 187 ? 16.326 -0.687 -12.648 1.00 97.12 187 LEU A N 1
ATOM 1519 C CA . LEU A 1 187 ? 16.787 0.504 -11.961 1.00 97.12 187 LEU A CA 1
ATOM 1520 C C . LEU A 1 187 ? 18.170 0.890 -12.490 1.00 97.12 187 LEU A C 1
ATOM 1522 O O . LEU A 1 187 ? 18.910 0.046 -12.994 1.00 97.12 187 LEU A O 1
ATOM 1526 N N . ARG A 1 188 ? 18.548 2.153 -12.329 1.00 96.81 188 ARG A N 1
ATOM 1527 C CA . ARG A 1 188 ? 19.905 2.644 -12.588 1.00 96.81 188 ARG A CA 1
ATOM 1528 C C . ARG A 1 188 ? 20.434 3.421 -11.393 1.00 96.81 188 ARG A C 1
ATOM 1530 O O . ARG A 1 188 ? 19.672 4.095 -10.701 1.00 96.81 188 ARG A O 1
ATOM 1537 N N . ASP A 1 189 ? 21.730 3.310 -11.142 1.00 96.00 189 ASP A N 1
ATOM 1538 C CA . ASP A 1 189 ? 22.406 4.025 -10.061 1.00 96.00 189 ASP A CA 1
ATOM 1539 C C . ASP A 1 189 ? 22.299 5.545 -10.277 1.00 96.00 189 ASP A C 1
ATOM 1541 O O . ASP A 1 189 ? 22.492 6.049 -11.386 1.00 96.00 189 ASP A O 1
ATOM 1545 N N . VAL A 1 190 ? 21.982 6.280 -9.207 1.00 93.75 190 VAL A N 1
ATOM 1546 C CA . VAL A 1 190 ? 21.765 7.738 -9.272 1.00 93.75 190 VAL A CA 1
ATOM 1547 C C . VAL A 1 190 ? 23.064 8.499 -9.573 1.00 93.75 190 VAL A C 1
ATOM 1549 O O . VAL A 1 190 ? 23.035 9.551 -10.208 1.00 93.75 190 VAL A O 1
ATOM 1552 N N . SER A 1 191 ? 24.212 7.985 -9.129 1.00 93.50 191 SER A N 1
ATOM 1553 C CA . SER A 1 191 ? 25.537 8.573 -9.364 1.00 93.50 191 SER A CA 1
ATOM 1554 C C . SER A 1 191 ? 26.146 8.153 -10.702 1.00 93.50 191 SER A C 1
ATOM 1556 O O . SER A 1 191 ? 26.880 8.927 -11.317 1.00 93.50 191 SER A O 1
ATOM 1558 N N . ASN A 1 192 ? 25.838 6.941 -11.167 1.00 93.75 192 ASN A N 1
ATOM 1559 C CA . ASN A 1 192 ? 26.331 6.415 -12.430 1.00 93.75 192 ASN A CA 1
ATOM 1560 C C . ASN A 1 192 ? 25.226 5.677 -13.206 1.00 93.75 192 ASN A C 1
ATOM 1562 O O . ASN A 1 192 ? 25.132 4.452 -13.106 1.00 93.75 192 ASN A O 1
ATOM 1566 N N . PRO A 1 193 ? 24.478 6.378 -14.077 1.00 92.31 193 PRO A N 1
ATOM 1567 C CA . PRO A 1 193 ? 23.379 5.797 -14.853 1.00 92.31 193 PRO A CA 1
ATOM 1568 C C . PRO A 1 193 ? 23.751 4.607 -15.754 1.00 92.31 193 PRO A C 1
ATOM 1570 O O . PRO A 1 193 ? 22.862 3.896 -16.214 1.00 92.31 193 PRO A O 1
ATOM 1573 N N . SER A 1 194 ? 25.044 4.374 -16.026 1.00 92.75 194 SER A N 1
ATOM 1574 C CA . SER A 1 194 ? 25.496 3.183 -16.763 1.00 92.75 194 SER A CA 1
ATOM 1575 C C . SER A 1 194 ? 25.427 1.895 -15.934 1.00 92.75 194 SER A C 1
ATOM 1577 O O . SER A 1 194 ? 25.378 0.804 -16.500 1.00 92.75 194 SER A O 1
ATOM 1579 N N . ARG A 1 195 ? 25.403 2.003 -14.599 1.00 94.44 195 ARG A N 1
ATOM 1580 C CA . ARG A 1 195 ? 25.203 0.870 -13.692 1.00 94.44 195 ARG A CA 1
ATOM 1581 C C . ARG A 1 195 ? 23.713 0.638 -13.524 1.00 94.44 195 ARG A C 1
ATOM 1583 O O . ARG A 1 195 ? 23.015 1.455 -12.926 1.00 94.44 195 ARG A O 1
ATOM 1590 N N . ARG A 1 196 ? 23.241 -0.483 -14.058 1.00 95.38 196 ARG A N 1
ATOM 1591 C CA . ARG A 1 196 ? 21.835 -0.882 -14.028 1.00 95.38 196 ARG A CA 1
ATOM 1592 C C . ARG A 1 196 ? 21.674 -2.107 -13.139 1.00 95.38 196 ARG A C 1
ATOM 1594 O O . ARG A 1 196 ? 22.573 -2.937 -13.079 1.00 95.38 196 ARG A O 1
ATOM 1601 N N . ILE A 1 197 ? 20.544 -2.175 -12.451 1.00 94.69 197 ILE A N 1
ATOM 1602 C CA . ILE A 1 197 ? 20.142 -3.264 -11.561 1.00 94.69 197 ILE A CA 1
ATOM 1603 C C . ILE A 1 197 ? 18.838 -3.820 -12.115 1.00 94.69 197 ILE A C 1
ATOM 1605 O O . ILE A 1 197 ? 17.940 -3.045 -12.457 1.00 94.69 197 ILE A O 1
ATOM 1609 N N . ILE A 1 198 ? 18.713 -5.141 -12.181 1.00 94.56 198 ILE A N 1
ATOM 1610 C CA . ILE A 1 198 ? 17.463 -5.791 -12.569 1.00 94.56 198 ILE A CA 1
ATOM 1611 C C . ILE A 1 198 ? 16.879 -6.476 -11.339 1.00 94.56 198 ILE A C 1
ATOM 1613 O O . ILE A 1 198 ? 17.481 -7.379 -10.758 1.00 94.56 198 ILE A O 1
ATOM 1617 N N . LEU A 1 199 ? 15.680 -6.050 -10.950 1.00 94.12 199 LEU A N 1
ATOM 1618 C CA . LEU A 1 199 ? 14.885 -6.739 -9.942 1.00 94.12 199 LEU A CA 1
ATOM 1619 C C . LEU A 1 199 ? 13.911 -7.685 -10.631 1.00 94.12 199 LEU A C 1
ATOM 1621 O O . LEU A 1 199 ? 13.173 -7.275 -11.528 1.00 94.12 199 LEU A O 1
ATOM 1625 N N . VAL A 1 200 ? 13.878 -8.935 -10.178 1.00 92.88 200 VAL A N 1
ATOM 1626 C CA . VAL A 1 200 ? 12.973 -9.967 -10.700 1.00 92.88 200 VAL A CA 1
ATOM 1627 C C . VAL A 1 200 ? 12.327 -10.697 -9.521 1.00 92.88 200 VAL A C 1
ATOM 1629 O O . VAL A 1 200 ? 13.036 -11.059 -8.575 1.00 92.88 200 VAL A O 1
ATOM 1632 N N . PRO A 1 201 ? 10.997 -10.901 -9.521 1.00 90.31 201 PRO A N 1
ATOM 1633 C CA . PRO A 1 201 ? 10.358 -11.753 -8.533 1.00 90.31 201 PRO A CA 1
ATOM 1634 C C . PRO A 1 201 ? 10.816 -13.202 -8.701 1.00 90.31 201 PRO A C 1
ATOM 1636 O O . PRO A 1 201 ? 11.152 -13.648 -9.791 1.00 90.31 201 PRO A O 1
ATOM 1639 N N . MET A 1 202 ? 10.815 -13.945 -7.605 1.00 87.50 202 MET A N 1
ATOM 1640 C CA . MET A 1 202 ? 11.136 -15.365 -7.566 1.00 87.50 202 MET A CA 1
ATOM 1641 C C . MET A 1 202 ? 9.853 -16.133 -7.260 1.00 87.50 202 MET A C 1
ATOM 1643 O O . MET A 1 202 ? 9.171 -15.849 -6.271 1.00 87.50 202 MET A O 1
ATOM 1647 N N . GLY A 1 203 ? 9.541 -17.108 -8.106 1.00 88.31 203 GLY A N 1
ATOM 1648 C CA . GLY A 1 203 ? 8.347 -17.937 -8.000 1.00 88.31 203 GLY A CA 1
ATOM 1649 C C . GLY A 1 203 ? 8.176 -18.809 -9.236 1.00 88.31 203 GLY A C 1
ATOM 1650 O O . GLY A 1 203 ? 9.132 -19.028 -9.987 1.00 88.31 203 GLY A O 1
ATOM 1651 N N . GLU A 1 204 ? 6.965 -19.318 -9.442 1.00 91.00 204 GLU A N 1
ATOM 1652 C CA . GLU A 1 204 ? 6.666 -20.147 -10.605 1.00 91.00 204 GLU A CA 1
ATOM 1653 C C . GLU A 1 204 ? 6.791 -19.354 -11.906 1.00 91.00 204 GLU A C 1
ATOM 1655 O O . GLU A 1 204 ? 6.395 -18.192 -12.005 1.00 91.00 204 GLU A O 1
ATOM 1660 N N . ILE A 1 205 ? 7.370 -19.9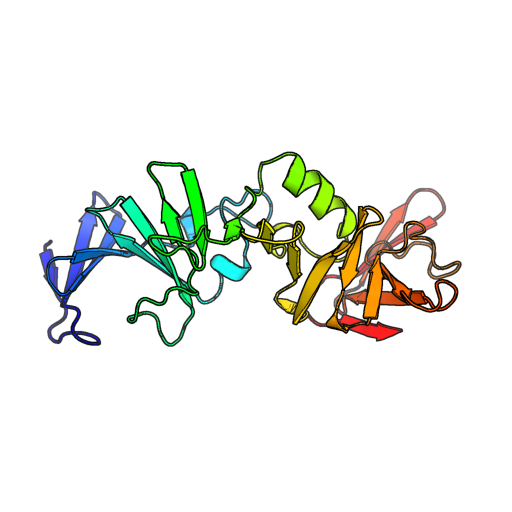92 -12.921 1.00 93.00 205 ILE A N 1
ATOM 1661 C CA . ILE A 1 205 ? 7.569 -19.383 -14.232 1.00 93.00 205 ILE A CA 1
ATOM 1662 C C . ILE A 1 205 ? 6.419 -19.805 -15.137 1.00 93.00 205 ILE A C 1
ATOM 1664 O O . ILE A 1 205 ? 6.263 -20.980 -15.469 1.00 93.00 205 ILE A O 1
ATOM 1668 N N . HIS A 1 206 ? 5.659 -18.825 -15.602 1.00 93.06 206 HIS A N 1
ATOM 1669 C CA . HIS A 1 206 ? 4.620 -19.009 -16.598 1.00 93.06 206 HIS A CA 1
ATOM 1670 C C . HIS A 1 206 ? 5.115 -18.525 -17.954 1.00 93.06 206 HIS A C 1
ATOM 1672 O O . HIS A 1 206 ? 5.673 -17.434 -18.085 1.00 93.06 206 HIS A O 1
ATOM 1678 N N . THR A 1 207 ? 4.887 -19.341 -18.979 1.00 92.94 207 THR A N 1
ATOM 1679 C CA . THR A 1 207 ? 5.257 -19.023 -20.357 1.00 92.94 207 THR A CA 1
ATOM 1680 C C . THR A 1 207 ? 4.007 -18.919 -21.213 1.00 92.94 207 THR A C 1
ATOM 1682 O O . THR A 1 207 ? 3.117 -19.766 -21.161 1.00 92.94 207 THR A O 1
ATOM 1685 N N . ILE A 1 208 ? 3.919 -17.841 -21.984 1.00 92.44 208 ILE A N 1
ATOM 1686 C CA . ILE A 1 208 ? 2.780 -17.534 -22.844 1.00 92.44 208 ILE A CA 1
ATOM 1687 C C . ILE A 1 208 ? 3.332 -17.242 -24.233 1.00 92.44 208 ILE A C 1
ATOM 1689 O O . ILE A 1 208 ? 4.263 -16.454 -24.394 1.00 92.44 208 ILE A O 1
ATOM 1693 N N . ARG A 1 209 ? 2.767 -17.868 -25.268 1.00 90.75 209 ARG A N 1
ATOM 1694 C CA . ARG A 1 209 ? 3.131 -17.538 -26.649 1.00 90.75 209 ARG A CA 1
ATOM 1695 C C . ARG A 1 209 ? 2.737 -16.088 -26.944 1.00 90.75 209 ARG A C 1
ATOM 1697 O O . ARG A 1 209 ? 1.568 -15.739 -26.816 1.00 90.75 209 ARG A O 1
ATOM 1704 N N . ASN A 1 210 ? 3.691 -15.277 -27.390 1.00 88.44 210 ASN A N 1
ATOM 1705 C CA . ASN A 1 210 ? 3.480 -13.882 -27.765 1.00 88.44 210 ASN A CA 1
ATOM 1706 C C . ASN A 1 210 ? 3.978 -13.648 -29.200 1.00 88.44 210 ASN A C 1
ATOM 1708 O O . ASN A 1 210 ? 5.134 -13.295 -29.443 1.00 88.44 210 ASN A O 1
ATOM 1712 N N . GLY A 1 211 ? 3.108 -13.927 -30.174 1.00 88.19 211 GLY A N 1
ATOM 1713 C CA . GLY A 1 211 ? 3.460 -13.883 -31.593 1.00 88.19 211 GLY A CA 1
ATOM 1714 C C . GLY A 1 211 ? 4.556 -14.896 -31.948 1.00 88.19 211 GLY A C 1
ATOM 1715 O O . GLY A 1 211 ? 4.345 -16.109 -31.828 1.00 88.19 211 GLY A O 1
ATOM 1716 N N . ALA A 1 212 ? 5.703 -14.384 -32.406 1.00 86.75 212 ALA A N 1
ATOM 1717 C CA . ALA A 1 212 ? 6.914 -15.156 -32.708 1.00 86.75 212 ALA A CA 1
ATOM 1718 C C . ALA A 1 212 ? 7.866 -15.306 -31.502 1.00 86.75 212 ALA A C 1
ATOM 1720 O O . ALA A 1 212 ? 8.868 -16.011 -31.597 1.00 86.75 212 ALA A O 1
ATOM 1721 N N . HIS A 1 213 ? 7.556 -14.659 -30.375 1.00 85.50 213 HIS A N 1
ATOM 1722 C CA . HIS A 1 213 ? 8.324 -14.714 -29.135 1.00 85.50 213 HIS A CA 1
ATOM 1723 C C . HIS A 1 213 ? 7.526 -15.407 -28.019 1.00 85.50 213 HIS A C 1
ATOM 1725 O O . HIS A 1 213 ? 6.372 -15.811 -28.192 1.00 85.50 213 HIS A O 1
ATOM 1731 N N . VAL A 1 214 ? 8.154 -15.554 -26.853 1.00 91.00 214 VAL A N 1
ATOM 1732 C CA . VAL A 1 214 ? 7.520 -16.052 -25.629 1.00 91.00 214 VAL A CA 1
ATOM 1733 C C . VAL A 1 214 ? 7.520 -14.922 -24.609 1.00 91.00 214 VAL A C 1
ATOM 1735 O O . VAL A 1 214 ? 8.553 -14.298 -24.391 1.00 91.00 214 VAL A O 1
ATOM 1738 N N . ALA A 1 215 ? 6.369 -14.659 -24.000 1.00 92.56 215 ALA A N 1
ATOM 1739 C CA . ALA A 1 215 ? 6.266 -13.850 -22.798 1.00 92.56 215 ALA A CA 1
ATOM 1740 C C . ALA A 1 215 ? 6.456 -14.758 -21.579 1.00 92.56 215 ALA A C 1
ATOM 1742 O O . ALA A 1 215 ? 5.804 -15.796 -21.449 1.00 92.56 215 ALA A O 1
ATOM 1743 N N . ILE A 1 216 ? 7.369 -14.371 -20.703 1.00 92.75 216 ILE A N 1
ATOM 1744 C CA . ILE A 1 216 ? 7.727 -15.069 -19.478 1.00 92.75 216 ILE A CA 1
ATOM 1745 C C . ILE A 1 216 ? 7.296 -14.176 -18.320 1.00 92.75 216 ILE A C 1
ATOM 1747 O O . ILE A 1 216 ? 7.739 -13.030 -18.202 1.00 92.75 216 ILE A O 1
ATOM 1751 N N . ARG A 1 217 ? 6.430 -14.706 -17.462 1.00 92.81 217 ARG A N 1
ATOM 1752 C CA . ARG A 1 217 ? 5.994 -14.058 -16.225 1.00 92.81 217 ARG A CA 1
ATOM 1753 C C . ARG A 1 217 ? 6.419 -14.919 -15.061 1.00 92.81 217 ARG A C 1
ATOM 1755 O O . ARG A 1 217 ? 6.229 -16.130 -15.100 1.00 92.81 217 ARG A O 1
ATOM 1762 N N . VAL A 1 218 ? 6.982 -14.290 -14.043 1.00 91.06 218 VAL A N 1
ATOM 1763 C CA . VAL A 1 218 ? 7.343 -14.983 -12.810 1.00 91.06 218 VAL A CA 1
ATOM 1764 C C . VAL A 1 218 ? 6.324 -14.596 -11.758 1.00 91.06 218 VAL A C 1
ATOM 1766 O O . VAL A 1 218 ? 6.092 -13.409 -11.515 1.00 91.06 218 VAL A O 1
ATOM 1769 N N . GLU A 1 219 ? 5.675 -15.597 -11.175 1.00 87.06 219 GLU A N 1
ATOM 1770 C CA . GLU A 1 219 ? 4.722 -15.381 -10.103 1.00 87.06 219 GLU A CA 1
ATOM 1771 C C . GLU A 1 219 ? 5.431 -14.723 -8.921 1.00 87.06 219 GLU A C 1
ATOM 1773 O O . GLU A 1 219 ? 6.460 -15.183 -8.426 1.00 87.06 219 GLU A O 1
ATOM 1778 N N . ASN A 1 220 ? 4.870 -13.617 -8.449 1.00 81.69 220 ASN A N 1
ATOM 1779 C CA . ASN A 1 220 ? 5.467 -12.875 -7.362 1.00 81.69 220 ASN A CA 1
ATOM 1780 C C . ASN A 1 220 ? 5.021 -13.446 -6.002 1.00 81.69 220 ASN A C 1
ATOM 1782 O O . ASN A 1 220 ? 4.029 -13.015 -5.405 1.00 81.69 220 ASN A O 1
ATOM 1786 N N . GLN A 1 221 ? 5.821 -14.365 -5.458 1.00 78.00 221 GLN A N 1
ATOM 1787 C CA . GLN A 1 221 ? 5.626 -14.933 -4.117 1.00 78.00 221 GLN A CA 1
ATOM 1788 C C . GLN A 1 221 ? 6.236 -14.079 -2.991 1.00 78.00 221 GLN A C 1
ATOM 1790 O O . GLN A 1 221 ? 6.046 -14.368 -1.811 1.00 78.00 221 GLN A O 1
ATOM 1795 N N . GLY A 1 222 ? 6.835 -12.929 -3.321 1.00 68.94 222 GLY A N 1
ATOM 1796 C CA . GLY A 1 222 ? 7.338 -11.960 -2.337 1.00 68.94 222 GLY A CA 1
ATOM 1797 C C . GLY A 1 222 ? 8.796 -12.198 -1.974 1.00 68.94 222 GLY A C 1
ATOM 1798 O O . GLY A 1 222 ? 9.307 -11.600 -1.034 1.00 68.94 222 GLY A O 1
ATOM 1799 N N . ILE A 1 223 ? 9.445 -13.076 -2.732 1.00 74.38 223 ILE A N 1
ATOM 1800 C CA . ILE A 1 223 ? 10.878 -13.323 -2.745 1.00 74.38 223 ILE A CA 1
ATOM 1801 C C . ILE A 1 223 ? 11.392 -12.732 -4.055 1.00 74.38 223 ILE A C 1
ATOM 1803 O O . ILE A 1 223 ? 10.719 -12.840 -5.078 1.00 74.38 223 ILE A O 1
ATOM 1807 N N . TYR A 1 224 ? 12.561 -12.095 -4.034 1.00 74.81 224 TYR A N 1
ATOM 1808 C CA . TYR A 1 224 ? 13.108 -11.401 -5.200 1.00 74.81 224 TYR A CA 1
ATOM 1809 C C . TYR A 1 224 ? 14.594 -11.697 -5.343 1.00 74.81 224 TYR A C 1
ATOM 1811 O O . TYR A 1 224 ? 15.316 -11.782 -4.350 1.00 74.81 224 TYR A O 1
ATOM 1819 N N . GLY A 1 225 ? 15.028 -11.854 -6.590 1.00 72.88 225 GLY A N 1
ATOM 1820 C CA . GLY A 1 225 ? 16.432 -11.899 -6.968 1.00 72.88 225 GLY A CA 1
ATOM 1821 C C . GLY A 1 225 ? 16.915 -10.503 -7.353 1.00 72.88 225 GLY A C 1
ATOM 1822 O O . GLY A 1 225 ? 16.153 -9.704 -7.905 1.00 72.88 225 GLY A O 1
ATOM 1823 N N . LEU A 1 226 ? 18.182 -10.220 -7.058 1.00 72.25 226 LEU A N 1
ATOM 1824 C CA . LEU A 1 226 ? 18.868 -9.000 -7.473 1.00 72.25 226 LEU A CA 1
ATOM 1825 C C . LEU A 1 226 ? 20.060 -9.396 -8.342 1.00 72.25 226 LEU A C 1
ATOM 1827 O O . LEU A 1 226 ? 20.881 -10.209 -7.909 1.00 72.25 226 LEU A O 1
ATOM 1831 N N . GLN A 1 227 ? 20.124 -8.837 -9.550 1.00 66.38 227 GLN A N 1
ATOM 1832 C CA . GLN A 1 227 ? 21.224 -9.036 -10.490 1.00 66.38 227 GLN A CA 1
ATOM 1833 C C . GLN A 1 227 ? 21.749 -7.706 -11.021 1.00 66.38 227 GLN A C 1
ATOM 1835 O O . GLN A 1 227 ? 20.925 -6.794 -11.279 1.00 66.38 227 GLN A O 1
#

Sequence (227 aa):
MTYMLAFPMNGHEIHFGFRDTDLIVQARVRGTILEYIPPAIFGDLQNFDLPGPLIANCVHWLDLNSGIMEVRRRPDIWKSKSSHWCVSIRSREAWRQKRYNRPGSLLIDPHSGLFQLVAQVFDHFEYRHGLTVFQPPKGHLSVELRRLELSFTVNLGGLLQCRQLQAEVDPNQDAGTWYGLESKLILRDVSNPSRRIILVPMGEIHTIRNGAHVAIRVENQGIYGLQ

Secondary structure (DSSP, 8-state):
--EE-SS-BTTBEEEEEEETTEEEEEEEETTEEEEEE-GGGGB-SSSBSS-HHHHTTEEEEEETTTTEEEEEESS--SS--TTSEEEETTTTEEEES-BTTB--EEEPPTTSHHHHHHHHTTTTTS-GGGEEEEE-SSSS-EEEETTTTEEEEE-TTS-EEETTTTEEE-S----SS-TTB-S-EEEEESS-TT-EEEEEEESPEEEEEETTEEEEEE---SEEEE-

Organism: NCBI:txid396776

Foldseek 3Di:
DPDWDPDADVQWIWDWDDDPNDIWIWTDHPNWIWIWDQLVVQDDLVRGFAAPVLRPQWIWTQGPVQQKIWTHHPPPHPDDDQQTWIARPVVRWIFGNCDPPAHTKTWDGLPDPVLVVVVVLQPLQDRSSQWTWIHGSDFAIKIANPLQRWIWGQDPVRWTATPVVQWTFDPDPDPVDPPQEPRWTKTAHPVGRVRIKIKGAAADWDWDDDPPDIHIGHDHPSHIDID

pLDDT: mean 93.09, std 5.49, range [61.41, 98.38]

Radius of gyration: 21.12 Å; chains: 1; bounding box: 56×42×64 Å